Protein AF-A0A973SMS8-F1 (afdb_monomer)

Foldseek 3Di:
DCVVLVVLVWDWDDPDPQDIDIDHDQVSVCVCAVHLPHDVVQVVCCVPPVDHDFWAFADAPDPVRRVVLRVVLRVCSVVVVVQFTRYAYHVSHGCRDDPDDADPDPPVQDPVLLVLLVQLVVVDPDPQQKDFLVRSCVSVVHDSVVSVVSLVVCVNRVQKDWDDQPPPPDPDDGTTMIGGDCVVNDDD

pLDDT: mean 72.41, std 13.42, range [35.62, 89.19]

Radius of gyration: 22.85 Å; Cα contacts (8 Å, |Δi|>4): 256; chains: 1; bounding box: 53×46×55 Å

Secondary structure (DSSP, 8-state):
-HHHHHHTT-EEEE-SSS-EEEE--HHHHHHHTTTTT--HHHHHHHHHH-------EE--SSHHHHHHHHHHHHHHHHTT-TTS-SEE-TTS-B-PPPS-S---------HHHHHHHHHHHTT--SS--EEEHHHHHHHHTS-HHHHHHHHHHHHHTTSEEEPPPP----SSS---EEEE-GGGG---

Sequence (188 aa):
LVQEANRINATVWPIDDHSYLVTATRGSIAAATDGFRVLPFAARIRDELGLAVEVGVGMGRTTHDAESHARAALARSQAGKQAQGFAVDREGRALIPAPRMPPTGSTTLKPKGVEVLARLAAKLEGGDTVVDAEGAGKMLGVTPRTARRLLRTLVDEGLAWPLPPNRTPQPGRPRQLYRLIVEKLGPR

Nearest PDB structures (foldseek):
  6cmv-assembly3_F  TM=6.975E-01  e=5.752E-03  Sulfolobus acidocaldarius
  5f7q-assembly1_J  TM=6.223E-01  e=1.844E-03  Listeria monocytogenes EGD-e
  5ey0-assembly1_B  TM=5.937E-01  e=1.582E-02  Staphylococcus aureus subsp. aureus Mu3
  2o0y-assembly2_D  TM=5.828E-01  e=8.715E-02  Rhodococcus sp. (in: high G+C Gram-positive bacteria)
  8cll-assembly1_F  TM=3.349E-01  e=5.599E-02  Homo sapiens

Structure (mmCIF, N/CA/C/O backbone):
data_AF-A0A973SMS8-F1
#
_entry.id   AF-A0A973SMS8-F1
#
loop_
_atom_site.group_PDB
_atom_site.id
_atom_site.type_symbol
_atom_site.label_atom_id
_atom_site.label_alt_id
_atom_site.label_comp_id
_atom_site.label_asym_id
_atom_site.label_entity_id
_atom_site.label_seq_id
_atom_site.pdbx_PDB_ins_code
_atom_site.Cartn_x
_atom_site.Cartn_y
_atom_site.Cartn_z
_atom_site.occupancy
_atom_site.B_iso_or_equiv
_atom_site.auth_seq_id
_atom_site.auth_comp_id
_atom_site.auth_asym_id
_atom_site.auth_atom_id
_atom_site.pdbx_PDB_model_num
ATOM 1 N N . LEU A 1 1 ? -0.221 -9.729 -16.094 1.00 57.12 1 LEU A N 1
ATOM 2 C CA . LEU A 1 1 ? 0.873 -8.729 -15.984 1.00 57.12 1 LEU A CA 1
ATOM 3 C C . LEU A 1 1 ? 0.754 -7.598 -17.004 1.00 57.12 1 LEU A C 1
ATOM 5 O O . LEU A 1 1 ? 0.609 -6.462 -16.580 1.00 57.12 1 LEU A O 1
ATOM 9 N N . VAL A 1 2 ? 0.735 -7.876 -18.314 1.00 54.16 2 VAL A N 1
ATOM 10 C CA . VAL A 1 2 ? 0.678 -6.832 -19.368 1.00 54.16 2 VAL A CA 1
ATOM 11 C C . VAL A 1 2 ? -0.527 -5.882 -19.227 1.00 54.16 2 VAL A C 1
ATOM 13 O O . VAL A 1 2 ? -0.365 -4.670 -19.309 1.00 54.16 2 VAL A O 1
ATOM 16 N N . GLN A 1 3 ? -1.723 -6.402 -18.924 1.00 55.62 3 GLN A N 1
ATOM 17 C CA . GLN A 1 3 ? -2.906 -5.561 -18.670 1.00 55.62 3 GLN A CA 1
ATOM 18 C C . GLN A 1 3 ? -2.750 -4.637 -17.452 1.00 55.62 3 GLN A C 1
ATOM 20 O O . GLN A 1 3 ? -3.240 -3.513 -17.472 1.00 55.62 3 GLN A O 1
ATOM 25 N N . GLU A 1 4 ? -2.062 -5.093 -16.404 1.00 58.97 4 GLU A N 1
ATOM 26 C CA . GLU A 1 4 ? -1.886 -4.320 -15.172 1.00 58.97 4 GLU A CA 1
ATOM 27 C C . GLU A 1 4 ? -0.814 -3.240 -15.344 1.00 58.97 4 GLU A C 1
ATOM 29 O O . GLU A 1 4 ? -0.969 -2.125 -14.858 1.00 58.97 4 GLU A O 1
ATOM 34 N N . ALA A 1 5 ? 0.230 -3.540 -16.118 1.00 58.03 5 ALA A N 1
ATOM 35 C CA . ALA A 1 5 ? 1.264 -2.581 -16.479 1.00 58.03 5 ALA A CA 1
ATOM 36 C C . ALA A 1 5 ? 0.725 -1.431 -17.342 1.00 58.03 5 ALA A C 1
ATOM 38 O O . ALA A 1 5 ? 1.035 -0.271 -17.076 1.00 58.03 5 ALA A O 1
ATOM 39 N N . ASN A 1 6 ? -0.172 -1.723 -18.289 1.00 57.00 6 ASN A N 1
ATOM 40 C CA . ASN A 1 6 ? -0.827 -0.686 -19.090 1.00 57.00 6 ASN A CA 1
ATOM 41 C C . ASN A 1 6 ? -1.677 0.279 -18.245 1.00 57.00 6 ASN A C 1
ATOM 43 O O . ASN A 1 6 ? -1.742 1.460 -18.571 1.00 57.00 6 ASN A O 1
ATOM 47 N N . ARG A 1 7 ? -2.280 -0.166 -17.129 1.00 58.53 7 ARG A N 1
ATOM 48 C CA . ARG A 1 7 ? -3.035 0.737 -16.232 1.00 58.53 7 ARG A CA 1
ATOM 49 C C . ARG A 1 7 ? -2.157 1.770 -15.527 1.00 58.53 7 ARG A C 1
ATOM 51 O O . ARG A 1 7 ? -2.667 2.797 -15.090 1.00 58.53 7 ARG A O 1
ATOM 58 N N . ILE A 1 8 ? -0.862 1.495 -15.393 1.00 60.59 8 ILE A N 1
ATOM 59 C CA . ILE A 1 8 ? 0.093 2.342 -14.666 1.00 60.59 8 ILE A CA 1
ATOM 60 C C . ILE A 1 8 ? 1.144 2.968 -15.597 1.00 60.59 8 ILE A C 1
ATOM 62 O O . ILE A 1 8 ? 2.186 3.422 -15.120 1.00 60.59 8 ILE A O 1
ATOM 66 N N . ASN A 1 9 ? 0.896 2.990 -16.914 1.00 67.19 9 ASN A N 1
ATOM 67 C CA . ASN A 1 9 ? 1.863 3.424 -17.931 1.00 67.19 9 ASN A CA 1
ATOM 68 C C . ASN A 1 9 ? 3.249 2.778 -17.735 1.00 67.19 9 ASN A C 1
ATOM 70 O O . ASN A 1 9 ? 4.276 3.461 -17.752 1.00 67.19 9 ASN A O 1
ATOM 74 N N . ALA A 1 10 ? 3.265 1.472 -17.477 1.00 74.81 10 ALA A N 1
ATOM 75 C CA . ALA A 1 10 ? 4.477 0.679 -17.366 1.00 74.81 10 ALA A CA 1
ATOM 76 C C . ALA A 1 10 ? 4.655 -0.224 -18.587 1.00 74.81 10 ALA A C 1
ATOM 78 O O . ALA A 1 10 ? 3.683 -0.728 -19.148 1.00 74.81 10 ALA A O 1
ATOM 79 N N . THR A 1 11 ? 5.907 -0.492 -18.935 1.00 77.19 11 THR A N 1
ATOM 80 C CA . THR A 1 11 ? 6.277 -1.489 -19.939 1.00 77.19 11 THR A CA 1
ATOM 81 C C . THR A 1 11 ? 6.751 -2.751 -19.227 1.00 77.19 11 THR A C 1
ATOM 83 O O . THR A 1 11 ? 7.470 -2.668 -18.231 1.00 77.19 11 THR A O 1
ATOM 86 N N . VAL A 1 12 ? 6.358 -3.922 -19.730 1.00 81.38 12 VAL A N 1
ATOM 87 C CA . VAL A 1 12 ? 6.784 -5.223 -19.192 1.00 81.38 12 VAL A CA 1
ATOM 88 C C . VAL A 1 12 ? 7.602 -5.954 -20.234 1.00 81.38 12 VAL A C 1
ATOM 90 O O . VAL A 1 12 ? 7.170 -6.074 -21.378 1.00 81.38 12 VAL A O 1
ATOM 93 N N . TRP A 1 13 ? 8.741 -6.480 -19.810 1.00 81.94 13 TRP A N 1
AT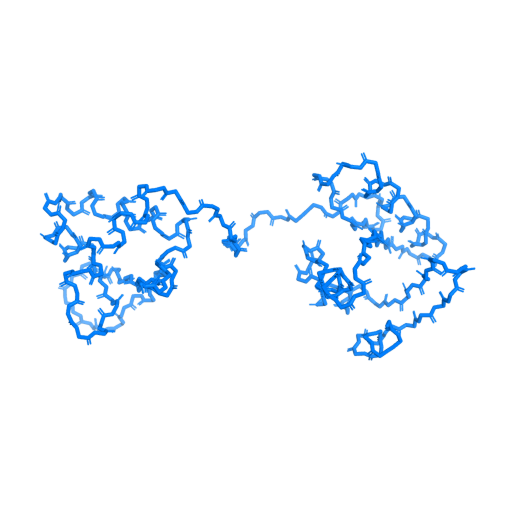OM 94 C CA . TRP A 1 13 ? 9.602 -7.335 -20.608 1.00 81.94 13 TRP A CA 1
ATOM 95 C C . TRP A 1 13 ? 9.839 -8.652 -19.869 1.00 81.94 13 TRP A C 1
ATOM 97 O O . TRP A 1 13 ? 10.258 -8.613 -18.712 1.00 81.94 13 TRP A O 1
ATOM 107 N N . PRO A 1 14 ? 9.568 -9.815 -20.480 1.00 83.31 14 PRO A N 1
ATOM 108 C CA . PRO A 1 14 ? 9.999 -11.084 -19.909 1.00 83.31 14 PRO A CA 1
ATOM 109 C C . PRO A 1 14 ? 11.532 -11.155 -19.941 1.00 83.31 14 PRO A C 1
ATOM 111 O O . PRO A 1 14 ? 12.146 -10.821 -20.955 1.00 83.31 14 PRO A O 1
ATOM 114 N N . ILE A 1 15 ? 12.139 -11.548 -18.822 1.00 83.25 15 ILE A N 1
ATOM 115 C CA . ILE A 1 15 ? 13.576 -11.848 -18.743 1.00 83.25 15 ILE A CA 1
ATOM 116 C C . ILE A 1 15 ? 13.783 -13.354 -18.938 1.00 83.25 15 ILE A C 1
ATOM 118 O O . ILE A 1 15 ? 14.650 -13.758 -19.707 1.00 83.25 15 ILE A O 1
ATOM 122 N N . ASP A 1 16 ? 12.971 -14.163 -18.257 1.00 83.62 16 ASP A N 1
ATOM 123 C CA . ASP A 1 16 ? 12.962 -15.625 -18.332 1.00 83.62 16 ASP A CA 1
ATOM 124 C C . ASP A 1 16 ? 11.543 -16.162 -18.048 1.00 83.62 16 ASP A C 1
ATOM 126 O O . ASP A 1 16 ? 10.590 -15.384 -17.940 1.00 83.62 16 ASP A O 1
ATOM 130 N N . ASP A 1 17 ? 11.392 -17.484 -17.933 1.00 78.25 17 ASP A N 1
ATOM 131 C CA . ASP A 1 17 ? 10.099 -18.159 -17.743 1.00 78.25 17 ASP A CA 1
ATOM 132 C C . ASP A 1 17 ? 9.361 -17.741 -16.455 1.00 78.25 17 ASP A C 1
ATOM 134 O O . ASP A 1 17 ? 8.140 -17.914 -16.336 1.00 78.25 17 ASP A O 1
ATOM 138 N N . HIS A 1 18 ? 10.079 -17.184 -15.477 1.00 79.69 18 HIS A N 1
ATOM 139 C CA . HIS A 1 18 ? 9.557 -16.856 -14.150 1.00 79.69 18 HIS A CA 1
ATOM 140 C C . HIS A 1 18 ? 9.841 -15.410 -13.713 1.00 79.69 18 HIS A C 1
ATOM 142 O O . HIS A 1 18 ? 9.331 -14.974 -12.679 1.00 79.69 18 HIS A O 1
ATOM 148 N N . SER A 1 19 ? 10.577 -14.639 -14.515 1.00 81.62 19 SER A N 1
ATOM 149 C CA . SER A 1 19 ? 11.039 -13.294 -14.177 1.00 81.62 19 SER A CA 1
ATOM 150 C C . SER A 1 19 ? 10.628 -12.270 -15.226 1.00 81.62 19 SER A C 1
ATOM 152 O O . SER A 1 19 ? 10.820 -12.443 -16.430 1.00 81.62 19 SER A O 1
ATOM 154 N N . TYR A 1 20 ? 10.124 -11.134 -14.749 1.00 85.06 20 TYR A N 1
ATOM 155 C CA . TYR A 1 20 ? 9.657 -10.034 -15.586 1.00 85.06 20 TYR A CA 1
ATOM 156 C C . TYR A 1 20 ? 10.290 -8.721 -15.133 1.00 85.06 20 TYR A C 1
ATOM 158 O O . TYR A 1 20 ? 10.278 -8.387 -13.947 1.00 85.06 20 TYR A O 1
ATOM 166 N N . LEU A 1 21 ? 10.788 -7.941 -16.087 1.00 85.69 21 LEU A N 1
ATOM 167 C CA . LEU A 1 21 ? 11.191 -6.559 -15.884 1.00 85.69 21 LEU A CA 1
ATOM 168 C C . LEU A 1 21 ? 9.995 -5.644 -16.113 1.00 85.69 21 LEU A C 1
ATOM 170 O O . LEU A 1 21 ? 9.385 -5.667 -17.180 1.00 85.69 21 LEU A O 1
ATOM 174 N N . VAL A 1 22 ? 9.693 -4.797 -15.134 1.00 85.94 22 VAL A N 1
ATOM 175 C CA . 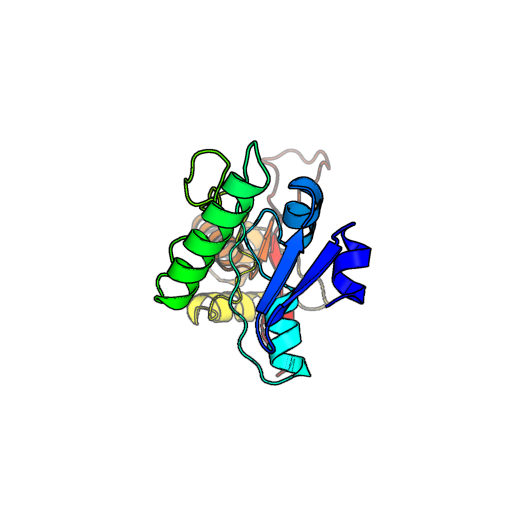VAL A 1 22 ? 8.669 -3.760 -15.264 1.00 85.94 22 VAL A CA 1
ATOM 176 C C . VAL A 1 22 ? 9.336 -2.398 -15.161 1.00 85.94 22 VAL A C 1
ATOM 178 O O . VAL A 1 22 ? 9.932 -2.069 -14.136 1.00 85.94 22 VAL A O 1
ATOM 181 N N . THR A 1 23 ? 9.223 -1.591 -16.210 1.00 86.06 23 THR A N 1
ATOM 182 C CA . THR A 1 23 ? 9.714 -0.213 -16.225 1.00 86.06 23 THR A CA 1
ATOM 183 C C . THR A 1 23 ? 8.540 0.747 -16.159 1.00 86.06 23 THR A C 1
ATOM 185 O O . THR A 1 23 ? 7.630 0.704 -16.980 1.00 86.06 23 THR A O 1
ATOM 188 N N . ALA A 1 24 ? 8.545 1.626 -15.160 1.00 85.56 24 ALA A N 1
ATOM 189 C CA . ALA A 1 24 ? 7.529 2.658 -15.017 1.00 85.56 24 ALA A CA 1
ATOM 190 C C . ALA A 1 24 ? 8.095 3.889 -14.309 1.00 85.56 24 ALA A C 1
ATOM 192 O O . ALA A 1 24 ? 9.190 3.873 -13.742 1.00 85.56 24 ALA A O 1
ATOM 193 N N . THR A 1 25 ? 7.322 4.971 -14.311 1.00 84.44 25 THR A N 1
ATOM 194 C CA . THR A 1 25 ? 7.672 6.167 -13.543 1.00 84.44 25 THR A CA 1
ATOM 195 C C . THR A 1 25 ? 7.513 5.924 -12.040 1.00 84.44 25 THR A C 1
ATOM 197 O O . THR A 1 25 ? 6.645 5.170 -11.601 1.00 84.44 25 THR A O 1
ATOM 200 N N . ARG A 1 26 ? 8.292 6.635 -11.212 1.00 82.62 26 ARG A N 1
ATOM 201 C CA . ARG A 1 26 ? 8.149 6.573 -9.745 1.00 82.62 26 ARG A CA 1
ATOM 202 C C . ARG A 1 26 ? 6.712 6.854 -9.297 1.00 82.62 26 ARG A C 1
ATOM 204 O O . ARG A 1 26 ? 6.223 6.182 -8.398 1.00 82.62 26 ARG A O 1
ATOM 211 N N . GLY A 1 27 ? 6.062 7.851 -9.902 1.00 78.19 27 GLY A N 1
ATOM 212 C CA . GLY A 1 27 ? 4.706 8.260 -9.540 1.00 78.19 27 GLY A CA 1
ATOM 213 C C . GLY A 1 27 ? 3.678 7.160 -9.787 1.00 78.19 27 GLY A C 1
ATOM 214 O O . GLY A 1 27 ? 2.837 6.918 -8.926 1.00 78.19 27 GLY A O 1
ATOM 215 N N . SER A 1 28 ? 3.784 6.446 -10.911 1.00 79.81 28 SER A N 1
ATOM 216 C CA . SER A 1 28 ? 2.837 5.380 -11.231 1.00 79.81 28 SER A CA 1
ATOM 217 C C . SER A 1 28 ? 3.015 4.140 -10.355 1.00 79.81 28 SER A C 1
ATOM 219 O O . SER A 1 28 ? 2.021 3.607 -9.863 1.00 79.81 28 SER A O 1
ATOM 221 N N . ILE A 1 29 ? 4.257 3.738 -10.053 1.00 80.88 29 ILE A N 1
ATOM 222 C CA . ILE A 1 29 ? 4.502 2.646 -9.095 1.00 80.88 29 ILE A CA 1
ATOM 223 C C . ILE A 1 29 ? 4.058 3.057 -7.690 1.00 80.88 29 ILE A C 1
ATOM 225 O O . ILE A 1 29 ? 3.400 2.274 -7.011 1.00 80.88 29 ILE A O 1
ATOM 229 N N . ALA A 1 30 ? 4.360 4.284 -7.254 1.00 79.06 30 ALA A N 1
ATOM 230 C CA . ALA A 1 30 ? 3.941 4.776 -5.945 1.00 79.06 30 ALA A CA 1
ATOM 231 C C . ALA A 1 30 ? 2.411 4.778 -5.804 1.00 79.06 30 ALA A C 1
ATOM 233 O O . ALA A 1 30 ? 1.904 4.290 -4.801 1.00 79.06 30 ALA A O 1
ATOM 234 N N . ALA A 1 31 ? 1.674 5.258 -6.809 1.00 75.88 31 ALA A N 1
ATOM 235 C CA . ALA A 1 31 ? 0.211 5.237 -6.793 1.00 75.88 31 ALA A CA 1
ATOM 236 C C . ALA A 1 31 ? -0.340 3.803 -6.716 1.00 75.88 31 ALA A C 1
ATOM 238 O O . ALA A 1 31 ? -1.234 3.524 -5.922 1.00 75.88 31 ALA A O 1
ATOM 239 N N . ALA A 1 32 ? 0.242 2.879 -7.483 1.00 75.25 32 ALA A N 1
ATOM 240 C CA . ALA A 1 32 ? -0.171 1.481 -7.499 1.00 75.25 32 ALA A CA 1
ATOM 241 C C . ALA A 1 32 ? 0.213 0.701 -6.232 1.00 75.25 32 ALA A C 1
ATOM 243 O O . ALA A 1 32 ? -0.326 -0.370 -6.004 1.00 75.25 32 ALA A O 1
ATOM 244 N N . THR A 1 33 ? 1.146 1.196 -5.419 1.00 75.69 33 THR A N 1
ATOM 245 C CA . THR A 1 33 ? 1.680 0.482 -4.243 1.00 75.69 33 THR A CA 1
ATOM 246 C C . THR A 1 33 ? 1.426 1.214 -2.924 1.00 75.69 33 THR A C 1
ATOM 248 O O . THR A 1 33 ? 2.071 0.910 -1.921 1.00 75.69 33 THR A O 1
ATOM 251 N N . ASP A 1 34 ? 0.523 2.200 -2.912 1.00 75.56 34 ASP A N 1
ATOM 252 C CA . ASP A 1 34 ? 0.275 3.095 -1.767 1.00 75.56 34 ASP A CA 1
ATOM 253 C C . ASP A 1 34 ? 1.573 3.692 -1.179 1.00 75.56 34 ASP A C 1
ATOM 255 O O . ASP A 1 34 ? 1.879 3.633 0.017 1.00 75.56 34 ASP A O 1
ATOM 259 N N . GLY A 1 35 ? 2.408 4.226 -2.068 1.00 76.88 35 GLY A N 1
ATOM 260 C CA . GLY A 1 35 ? 3.720 4.759 -1.728 1.00 76.88 35 GLY A CA 1
ATOM 261 C C . GLY A 1 35 ? 4.721 3.677 -1.326 1.00 76.88 35 GLY A C 1
ATOM 262 O O . GLY A 1 35 ? 5.467 3.882 -0.370 1.00 76.88 35 GLY A O 1
ATOM 263 N N . PHE A 1 36 ? 4.760 2.558 -2.059 1.00 78.88 36 PHE A N 1
ATOM 264 C CA . PHE A 1 36 ? 5.660 1.417 -1.830 1.00 78.88 36 PHE A CA 1
ATOM 265 C C . PHE A 1 36 ? 5.402 0.659 -0.517 1.00 78.88 36 PHE A C 1
ATOM 267 O O . PHE A 1 36 ? 6.306 0.045 0.047 1.00 78.88 36 PHE A O 1
ATOM 274 N N . ARG A 1 37 ? 4.161 0.701 -0.021 1.00 72.56 37 ARG A N 1
ATOM 275 C CA . ARG A 1 37 ? 3.725 0.004 1.198 1.00 72.56 37 ARG A CA 1
ATOM 276 C C . ARG A 1 37 ? 3.134 -1.365 0.922 1.00 72.56 37 ARG A C 1
ATOM 278 O O . ARG A 1 37 ? 3.310 -2.277 1.724 1.00 72.56 37 ARG A O 1
ATOM 285 N N . VAL A 1 38 ? 2.415 -1.497 -0.186 1.00 72.38 38 VAL A N 1
ATOM 286 C CA . VAL A 1 38 ? 1.666 -2.707 -0.521 1.00 72.38 38 VAL A CA 1
ATOM 287 C C . VAL A 1 38 ? 1.990 -3.175 -1.928 1.00 72.38 38 VAL A C 1
ATOM 289 O O . VAL A 1 38 ? 2.296 -2.386 -2.818 1.00 72.38 38 VAL A O 1
ATOM 292 N N . LEU A 1 39 ? 1.884 -4.484 -2.129 1.00 74.56 39 LEU A N 1
ATOM 293 C CA . LEU A 1 39 ? 1.981 -5.133 -3.430 1.00 74.56 39 LEU A CA 1
ATOM 294 C C . LEU A 1 39 ? 0.595 -5.682 -3.786 1.00 74.56 39 LEU A C 1
ATOM 296 O O . LEU A 1 39 ? 0.334 -6.866 -3.566 1.00 74.56 39 LEU A O 1
ATOM 300 N N . PRO A 1 40 ? -0.335 -4.852 -4.292 1.00 65.38 40 PRO A N 1
ATOM 301 C CA . PRO A 1 40 ? -1.724 -5.282 -4.465 1.00 65.38 40 PRO A CA 1
ATOM 302 C C . PRO A 1 40 ? -1.862 -6.401 -5.500 1.00 65.38 40 PRO A C 1
ATOM 304 O O . PRO A 1 40 ? -2.756 -7.236 -5.402 1.00 65.38 40 PRO A O 1
ATOM 307 N N . PHE A 1 41 ? -0.933 -6.475 -6.454 1.00 72.12 41 PHE A N 1
ATOM 308 C CA . PHE A 1 41 ? -0.888 -7.551 -7.435 1.00 72.12 41 PHE A CA 1
ATOM 309 C C . PHE A 1 41 ? -0.349 -8.870 -6.862 1.00 72.12 41 PHE A C 1
ATOM 311 O O . PHE A 1 41 ? -0.704 -9.921 -7.379 1.00 72.12 41 PHE A O 1
ATOM 318 N N . ALA A 1 42 ? 0.453 -8.857 -5.790 1.00 73.56 42 ALA A N 1
ATOM 319 C CA . ALA A 1 42 ? 0.995 -10.087 -5.207 1.00 73.56 42 ALA A CA 1
ATOM 320 C C . ALA A 1 42 ? -0.106 -10.937 -4.556 1.00 73.56 42 ALA A C 1
ATOM 322 O O . 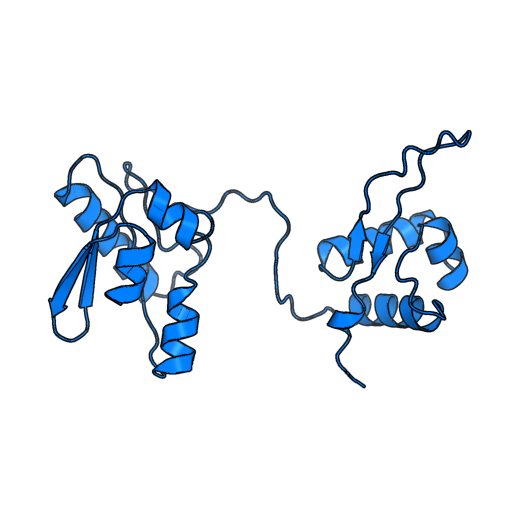ALA A 1 42 ? -0.149 -12.148 -4.755 1.00 73.56 42 ALA A O 1
ATOM 323 N N . ALA A 1 43 ? -1.035 -10.298 -3.832 1.00 66.75 43 ALA A N 1
ATOM 324 C CA . ALA A 1 43 ? -2.194 -10.989 -3.267 1.00 66.75 43 ALA A CA 1
ATOM 325 C C . ALA A 1 43 ? -3.067 -11.594 -4.373 1.00 66.75 43 ALA A C 1
ATOM 327 O O . ALA A 1 43 ? -3.416 -12.765 -4.312 1.00 66.75 43 ALA A O 1
ATOM 328 N N . ARG A 1 44 ? -3.327 -10.819 -5.428 1.00 66.62 44 ARG A N 1
ATOM 329 C CA . ARG A 1 44 ? -4.129 -11.260 -6.567 1.00 66.62 44 ARG A CA 1
ATOM 330 C C . ARG A 1 44 ? -3.492 -12.420 -7.338 1.00 66.62 44 ARG A C 1
ATOM 332 O O . ARG A 1 44 ? -4.195 -13.355 -7.687 1.00 66.62 44 ARG A O 1
ATOM 339 N N . ILE A 1 45 ? -2.177 -12.397 -7.570 1.00 71.00 45 ILE A N 1
ATOM 340 C CA . ILE A 1 45 ? -1.468 -13.504 -8.237 1.00 71.00 45 ILE A CA 1
ATOM 341 C C . ILE A 1 45 ? -1.512 -14.770 -7.381 1.00 71.00 45 ILE A C 1
ATOM 343 O O . ILE A 1 45 ? -1.745 -15.854 -7.907 1.00 71.00 45 ILE A O 1
ATOM 347 N N . ARG A 1 46 ? -1.347 -14.645 -6.064 1.00 72.25 46 ARG A N 1
ATOM 348 C CA . ARG A 1 46 ? -1.487 -15.791 -5.167 1.00 72.25 46 ARG A CA 1
ATOM 349 C C . ARG A 1 46 ? -2.906 -16.358 -5.199 1.00 72.25 46 ARG A C 1
ATOM 351 O O . ARG A 1 46 ? -3.056 -17.570 -5.271 1.00 72.25 46 ARG A O 1
ATOM 358 N N . ASP A 1 47 ? -3.921 -15.503 -5.161 1.00 71.50 47 ASP A N 1
ATOM 359 C CA . ASP A 1 47 ? -5.314 -15.942 -5.074 1.00 71.50 47 ASP A CA 1
ATOM 360 C C . ASP A 1 47 ? -5.837 -16.493 -6.422 1.00 71.50 47 ASP A C 1
ATOM 362 O O . ASP A 1 47 ? -6.607 -17.449 -6.429 1.00 71.50 47 ASP A O 1
ATOM 366 N N . GLU A 1 48 ? -5.398 -15.945 -7.564 1.00 75.56 48 GLU A N 1
ATOM 367 C CA . GLU A 1 48 ? -5.814 -16.396 -8.906 1.00 75.56 48 GLU A CA 1
ATOM 368 C C . GLU A 1 48 ? -4.957 -17.549 -9.462 1.00 75.56 48 GLU A C 1
ATOM 370 O O . GLU A 1 48 ? -5.472 -18.395 -10.190 1.00 75.56 48 GLU A O 1
ATOM 375 N N . LEU A 1 49 ? -3.653 -17.584 -9.158 1.00 76.19 49 LEU A N 1
ATOM 376 C CA . LEU A 1 49 ? -2.691 -18.514 -9.773 1.00 76.19 49 LEU A CA 1
ATOM 377 C C . LEU A 1 49 ? -2.022 -19.460 -8.763 1.00 76.19 49 LEU A C 1
ATOM 379 O O . LEU A 1 49 ? -1.290 -20.357 -9.172 1.00 76.19 49 LEU A O 1
ATOM 383 N N . GLY A 1 50 ? -2.234 -19.277 -7.456 1.00 73.06 50 GLY A N 1
ATOM 384 C CA . GLY A 1 50 ? -1.607 -20.096 -6.411 1.00 73.06 50 GLY A CA 1
ATOM 385 C C . GLY A 1 50 ? -0.107 -19.845 -6.223 1.00 73.06 50 GLY A C 1
ATOM 386 O O . GLY A 1 50 ? 0.558 -20.605 -5.523 1.00 73.06 50 GLY A O 1
ATOM 387 N N . LEU A 1 51 ? 0.444 -18.797 -6.842 1.00 75.06 51 LEU A N 1
ATOM 388 C CA . LEU A 1 51 ? 1.881 -18.521 -6.858 1.00 75.06 51 LEU A CA 1
ATOM 389 C C . LEU A 1 51 ? 2.259 -17.434 -5.849 1.00 75.06 51 LEU A C 1
ATOM 391 O O . LEU A 1 51 ? 1.638 -16.371 -5.787 1.00 75.06 51 LEU A O 1
ATOM 395 N N . ALA A 1 52 ? 3.324 -17.677 -5.087 1.00 73.06 52 ALA A N 1
ATOM 396 C CA . ALA A 1 52 ? 3.995 -16.625 -4.335 1.00 73.06 52 ALA A CA 1
ATOM 397 C C . ALA A 1 52 ? 4.864 -15.799 -5.291 1.00 73.06 52 ALA A C 1
ATOM 399 O O . ALA A 1 52 ? 5.574 -16.355 -6.126 1.00 73.06 52 ALA A O 1
ATOM 400 N N . VAL A 1 53 ? 4.803 -14.473 -5.169 1.00 76.56 53 VAL A N 1
ATOM 401 C CA . VAL A 1 53 ? 5.564 -13.552 -6.020 1.00 76.56 53 VAL A CA 1
ATOM 402 C C . VAL A 1 53 ? 6.432 -12.669 -5.153 1.00 76.56 53 VAL A C 1
ATOM 404 O O . VAL A 1 53 ? 5.973 -12.108 -4.155 1.00 76.56 53 VAL A O 1
ATOM 407 N N . GLU A 1 54 ? 7.672 -12.509 -5.583 1.00 82.62 54 GLU A N 1
ATOM 408 C CA . GLU A 1 54 ? 8.648 -11.624 -4.973 1.00 82.62 54 GLU A CA 1
ATOM 409 C C . GLU A 1 54 ? 8.889 -10.437 -5.896 1.00 82.62 54 GLU A C 1
ATOM 411 O O . GLU A 1 54 ? 8.865 -10.551 -7.122 1.00 82.62 54 GLU A O 1
ATOM 416 N N . VAL A 1 55 ? 9.083 -9.266 -5.299 1.00 83.50 55 VAL A N 1
ATOM 417 C CA . VAL A 1 55 ? 9.200 -8.010 -6.038 1.00 83.50 55 VAL A CA 1
ATOM 418 C C . VAL A 1 55 ? 10.344 -7.203 -5.457 1.00 83.50 55 VAL A C 1
ATOM 420 O O . VAL A 1 55 ? 10.475 -7.081 -4.242 1.00 83.50 55 VAL A O 1
ATOM 423 N N . GLY A 1 56 ? 11.138 -6.606 -6.341 1.00 87.50 56 GLY A N 1
ATOM 424 C CA . GLY A 1 56 ? 12.101 -5.571 -6.004 1.00 87.50 56 GLY A CA 1
ATOM 425 C C . GLY A 1 56 ? 11.893 -4.358 -6.899 1.00 87.50 56 GLY A C 1
ATOM 426 O O . GLY A 1 56 ? 11.853 -4.487 -8.119 1.00 87.50 56 GLY A O 1
ATOM 427 N N . VAL A 1 57 ? 11.759 -3.175 -6.304 1.00 88.19 57 VAL A N 1
ATOM 428 C CA . VAL A 1 57 ? 11.638 -1.910 -7.034 1.00 88.19 57 VAL A CA 1
ATOM 429 C C . VAL A 1 57 ? 12.877 -1.069 -6.768 1.00 88.19 57 VAL A C 1
ATOM 431 O O . VAL A 1 57 ? 13.187 -0.748 -5.626 1.00 88.19 57 VAL A O 1
ATOM 434 N N . GLY A 1 58 ? 13.578 -0.676 -7.824 1.00 87.94 58 GLY A N 1
ATOM 435 C CA . GLY A 1 58 ? 14.740 0.198 -7.737 1.00 87.94 58 GLY A CA 1
ATOM 436 C C . GLY A 1 58 ? 14.513 1.499 -8.482 1.00 87.94 58 GLY A C 1
ATOM 437 O O . GLY A 1 58 ? 13.909 1.522 -9.554 1.00 87.94 58 GLY A O 1
ATOM 438 N N . MET A 1 59 ? 14.990 2.597 -7.908 1.00 88.81 59 MET A N 1
ATOM 439 C CA . MET A 1 59 ? 15.009 3.898 -8.563 1.00 88.81 59 MET A CA 1
ATOM 440 C C . MET A 1 59 ? 16.445 4.308 -8.858 1.00 88.81 59 MET A C 1
ATOM 442 O O . MET A 1 59 ? 17.353 4.044 -8.080 1.00 88.81 59 MET A O 1
ATOM 446 N N . GLY A 1 60 ? 16.646 4.989 -9.981 1.00 87.06 60 GLY A N 1
ATOM 447 C CA . GLY A 1 60 ? 17.966 5.396 -10.445 1.00 87.06 60 GLY A CA 1
ATOM 448 C C . GLY A 1 60 ? 17.947 6.750 -11.139 1.00 87.06 60 GLY A C 1
ATOM 449 O O . GLY A 1 60 ? 16.879 7.298 -11.447 1.00 87.06 60 GLY A O 1
ATOM 450 N N . ARG A 1 61 ? 19.141 7.308 -11.352 1.00 84.94 61 ARG A N 1
ATOM 451 C CA . ARG A 1 61 ? 19.351 8.408 -12.308 1.00 84.94 61 ARG A CA 1
ATOM 452 C C . ARG A 1 61 ? 19.555 7.863 -13.721 1.00 84.94 61 ARG A C 1
ATOM 454 O O . ARG A 1 61 ? 19.210 8.545 -14.679 1.00 84.94 61 ARG A O 1
ATOM 461 N N . THR A 1 62 ? 20.039 6.628 -13.830 1.00 88.06 62 THR A N 1
ATOM 462 C CA . THR A 1 62 ? 20.112 5.856 -15.071 1.00 88.06 62 THR A CA 1
ATOM 463 C C . THR A 1 62 ? 19.237 4.601 -14.988 1.00 88.06 62 THR A C 1
ATOM 465 O O . THR A 1 62 ? 18.841 4.174 -13.899 1.00 88.06 62 THR A O 1
ATOM 468 N N . THR A 1 63 ? 18.947 3.989 -16.139 1.00 85.81 63 THR A N 1
ATOM 469 C CA . THR A 1 63 ? 18.266 2.684 -16.209 1.00 85.81 63 THR A CA 1
ATOM 470 C C . THR A 1 63 ? 19.073 1.599 -15.498 1.00 85.81 63 THR A C 1
ATOM 472 O O . THR A 1 63 ? 18.507 0.789 -14.772 1.00 85.81 63 THR A O 1
ATOM 475 N N . HIS A 1 64 ? 20.398 1.632 -15.651 1.00 86.94 64 HIS A N 1
ATOM 476 C CA . HIS A 1 64 ? 21.305 0.674 -15.029 1.00 86.94 64 HIS A CA 1
ATOM 477 C C . HIS A 1 64 ? 21.275 0.756 -13.494 1.00 86.94 64 HIS A C 1
ATOM 479 O O . HIS A 1 64 ? 21.197 -0.276 -12.826 1.00 86.94 64 HIS A O 1
ATOM 485 N N . ASP A 1 65 ? 21.261 1.972 -12.932 1.00 87.38 65 ASP A N 1
ATOM 486 C CA . ASP A 1 65 ? 21.140 2.174 -11.481 1.00 87.38 65 ASP A CA 1
ATOM 487 C C . ASP A 1 65 ? 19.804 1.628 -10.963 1.00 87.38 65 ASP A C 1
ATOM 489 O O . ASP A 1 65 ? 19.755 0.924 -9.955 1.00 87.38 65 ASP A O 1
ATOM 493 N N . ALA A 1 66 ? 18.709 1.940 -11.668 1.00 86.88 66 ALA A N 1
ATOM 494 C CA . ALA A 1 66 ? 17.367 1.516 -11.284 1.00 86.88 66 ALA A CA 1
ATOM 495 C C . ALA A 1 66 ? 17.241 -0.013 -11.286 1.00 86.88 66 ALA A C 1
ATOM 497 O O . ALA A 1 66 ? 16.708 -0.588 -10.337 1.00 86.88 66 ALA A O 1
ATOM 498 N N . GLU A 1 67 ? 17.775 -0.675 -12.311 1.00 89.12 67 GLU A N 1
ATOM 499 C CA . GLU A 1 67 ? 17.777 -2.133 -12.403 1.00 89.12 67 GLU A CA 1
ATOM 500 C C . GLU A 1 67 ? 18.648 -2.771 -11.311 1.00 89.12 67 GLU A C 1
ATOM 502 O O . GLU A 1 67 ? 18.210 -3.703 -10.632 1.00 89.12 67 GLU A O 1
ATOM 507 N N . SER A 1 68 ? 19.852 -2.239 -11.083 1.00 89.12 68 SER A N 1
ATOM 508 C CA . SER A 1 68 ? 20.762 -2.727 -10.039 1.00 89.12 68 SER A CA 1
ATOM 509 C C . SER A 1 68 ? 20.125 -2.628 -8.651 1.00 89.12 68 SER A C 1
ATOM 511 O O . SER A 1 68 ? 20.153 -3.583 -7.869 1.00 89.12 68 SER A O 1
ATOM 513 N N . HIS A 1 69 ? 19.469 -1.503 -8.355 1.00 88.31 69 HIS A N 1
ATOM 514 C CA . HIS A 1 69 ? 18.710 -1.324 -7.119 1.00 88.31 69 HIS A CA 1
ATOM 515 C C . HIS A 1 69 ? 17.495 -2.258 -7.030 1.00 88.31 69 HIS A C 1
ATOM 517 O O . HIS A 1 69 ? 17.215 -2.773 -5.946 1.00 88.31 69 HIS A O 1
ATOM 523 N N . ALA A 1 70 ? 16.802 -2.522 -8.1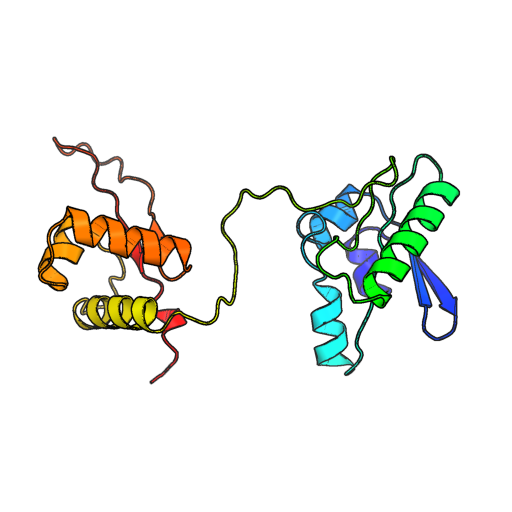42 1.00 89.19 70 ALA A N 1
ATOM 524 C CA . ALA A 1 70 ? 15.654 -3.428 -8.180 1.00 89.19 70 ALA A CA 1
ATOM 525 C C . ALA A 1 70 ? 16.073 -4.869 -7.865 1.00 89.19 70 ALA A C 1
ATOM 527 O O . ALA A 1 70 ? 15.458 -5.512 -7.014 1.00 89.19 70 ALA A O 1
ATOM 528 N N . ARG A 1 71 ? 17.175 -5.347 -8.459 1.00 87.25 71 ARG A N 1
ATOM 529 C CA . ARG A 1 71 ? 17.749 -6.669 -8.151 1.00 87.25 71 ARG A CA 1
ATOM 530 C C . ARG A 1 71 ? 18.182 -6.768 -6.690 1.00 87.25 71 ARG A C 1
ATOM 532 O O . ARG A 1 71 ? 17.879 -7.755 -6.023 1.00 87.25 71 ARG A O 1
ATOM 539 N N . ALA A 1 72 ? 18.831 -5.729 -6.162 1.00 85.06 72 ALA A N 1
ATOM 540 C CA . ALA A 1 72 ? 19.221 -5.688 -4.754 1.00 85.06 72 ALA A CA 1
ATOM 541 C C . ALA A 1 72 ? 18.006 -5.699 -3.806 1.00 85.06 72 ALA A C 1
ATOM 543 O O . ALA A 1 72 ? 18.064 -6.296 -2.732 1.00 85.06 72 ALA A O 1
ATOM 544 N N . ALA A 1 73 ? 16.902 -5.045 -4.177 1.00 85.12 73 ALA A N 1
ATOM 545 C CA . ALA A 1 73 ? 15.649 -5.082 -3.425 1.00 85.12 73 ALA A CA 1
ATOM 546 C C . ALA A 1 73 ? 14.982 -6.469 -3.480 1.00 85.12 73 ALA A C 1
ATOM 548 O O . ALA A 1 73 ? 14.556 -6.982 -2.446 1.00 85.12 73 ALA A O 1
ATOM 549 N N . LEU A 1 74 ? 14.966 -7.105 -4.655 1.00 85.88 74 LEU A N 1
ATOM 550 C CA . LEU A 1 74 ? 14.409 -8.445 -4.851 1.00 85.88 74 LEU A CA 1
ATOM 551 C C . LEU A 1 74 ? 15.158 -9.493 -4.015 1.00 85.88 74 LEU A C 1
ATOM 553 O O . LEU A 1 74 ? 14.533 -10.249 -3.276 1.00 85.88 74 LEU A O 1
ATOM 557 N N . ALA A 1 75 ? 16.494 -9.462 -4.034 1.00 82.94 75 ALA A N 1
ATOM 558 C CA . ALA A 1 75 ? 17.327 -10.364 -3.234 1.00 82.94 75 ALA A CA 1
ATOM 559 C C . ALA A 1 75 ? 17.058 -10.236 -1.719 1.00 82.94 75 ALA A C 1
ATOM 561 O O . ALA A 1 75 ? 17.132 -11.213 -0.973 1.00 82.94 75 ALA A O 1
ATOM 562 N N . ARG A 1 76 ? 16.710 -9.032 -1.238 1.00 74.81 76 ARG A N 1
ATOM 563 C CA . ARG A 1 76 ? 16.320 -8.812 0.167 1.00 74.81 76 ARG A CA 1
ATOM 564 C C . ARG A 1 76 ? 14.939 -9.388 0.483 1.00 74.81 76 ARG A C 1
ATOM 566 O O . ARG A 1 76 ? 14.752 -9.896 1.589 1.00 74.81 76 ARG A O 1
ATOM 573 N N . SER A 1 77 ? 14.009 -9.316 -0.473 1.00 72.69 77 SER A N 1
ATOM 574 C CA . SER A 1 77 ? 12.672 -9.915 -0.370 1.00 72.69 77 SER A CA 1
ATOM 575 C C . SER A 1 77 ? 12.762 -11.444 -0.258 1.00 72.69 77 SER A C 1
ATOM 577 O O . SER A 1 77 ? 12.186 -12.016 0.668 1.00 72.69 77 SER A O 1
ATOM 579 N N . GLN A 1 78 ? 13.602 -12.060 -1.096 1.00 74.19 78 GLN A N 1
ATOM 580 C CA . GLN A 1 78 ? 13.923 -13.497 -1.098 1.00 74.19 78 GLN A CA 1
ATOM 581 C C . GLN A 1 78 ? 14.537 -13.996 0.206 1.00 74.19 78 GLN A C 1
ATOM 583 O O . GLN A 1 78 ? 14.199 -15.064 0.709 1.00 74.19 78 GLN A O 1
ATOM 588 N N . ALA A 1 79 ? 15.426 -13.202 0.803 1.00 66.31 79 ALA A N 1
ATOM 589 C CA . ALA A 1 79 ? 16.116 -13.566 2.038 1.00 66.31 79 ALA A CA 1
ATOM 590 C C . ALA A 1 79 ? 15.221 -13.524 3.299 1.00 66.31 79 ALA A C 1
ATOM 592 O O . ALA A 1 79 ? 15.739 -13.576 4.417 1.00 66.31 79 ALA A O 1
ATOM 593 N N . GLY A 1 80 ? 13.897 -13.362 3.160 1.00 55.84 80 GLY A N 1
ATOM 594 C CA . GLY A 1 80 ? 12.941 -13.352 4.273 1.00 55.84 80 GLY A CA 1
ATOM 595 C C . GLY A 1 80 ? 13.028 -12.119 5.182 1.00 55.84 80 GLY A C 1
ATOM 596 O O . GLY A 1 80 ? 12.342 -12.046 6.202 1.00 55.84 80 GLY A O 1
ATOM 597 N N . LYS A 1 81 ? 13.832 -11.108 4.826 1.00 51.34 81 LYS A N 1
ATOM 598 C CA . LYS A 1 81 ? 13.999 -9.858 5.591 1.00 51.34 81 LYS A CA 1
ATOM 599 C C . LYS A 1 81 ? 12.909 -8.834 5.243 1.00 51.34 81 LYS A C 1
ATOM 601 O O . LYS A 1 81 ? 13.204 -7.672 4.980 1.00 51.34 81 LYS A O 1
ATOM 606 N N . GLN A 1 82 ? 11.647 -9.265 5.312 1.00 50.47 82 GLN A N 1
ATOM 607 C CA . GLN A 1 82 ? 10.423 -8.480 5.052 1.00 50.47 82 GLN A CA 1
ATOM 608 C C . GLN A 1 82 ? 10.329 -7.160 5.848 1.00 50.47 82 GLN A C 1
ATOM 610 O O . GLN A 1 82 ? 9.556 -6.277 5.493 1.00 50.47 82 GLN A O 1
ATOM 615 N N . ALA A 1 83 ? 11.123 -6.992 6.913 1.00 46.41 83 ALA A N 1
ATOM 616 C CA . ALA A 1 83 ? 11.183 -5.746 7.677 1.00 46.41 83 ALA A CA 1
ATOM 617 C C . ALA A 1 83 ? 11.811 -4.572 6.897 1.00 46.41 83 ALA A C 1
ATOM 619 O O . ALA A 1 83 ? 11.610 -3.417 7.273 1.00 46.41 83 ALA A O 1
ATOM 620 N N . GLN A 1 84 ? 12.575 -4.840 5.831 1.00 54.22 84 GLN A N 1
ATOM 621 C CA . GLN A 1 84 ? 13.123 -3.806 4.954 1.00 54.22 84 GLN A CA 1
ATOM 622 C C . GLN A 1 84 ? 12.341 -3.833 3.641 1.00 54.22 84 GLN A C 1
ATOM 624 O O . GLN A 1 84 ? 12.308 -4.858 2.970 1.00 54.22 84 GLN A O 1
ATOM 629 N N . GLY A 1 85 ? 11.649 -2.735 3.325 1.00 65.25 85 GLY A N 1
ATOM 630 C CA . GLY A 1 85 ? 10.699 -2.655 2.213 1.00 65.25 85 GLY A CA 1
ATOM 631 C C . GLY A 1 85 ? 11.249 -3.140 0.866 1.00 65.25 85 GLY A C 1
ATOM 632 O O . GLY A 1 85 ? 12.452 -3.134 0.614 1.00 65.25 85 GLY A O 1
ATOM 633 N N . PHE A 1 86 ? 10.343 -3.521 -0.035 1.00 77.88 86 PHE A N 1
ATOM 634 C CA . PHE A 1 86 ? 10.655 -4.052 -1.369 1.00 77.88 86 PHE A CA 1
ATOM 635 C C . PHE A 1 86 ? 11.142 -2.987 -2.369 1.00 77.88 86 PHE A C 1
ATOM 637 O O . PHE A 1 86 ? 11.324 -3.286 -3.547 1.00 77.88 86 PHE A O 1
ATOM 644 N N . ALA A 1 87 ? 11.318 -1.738 -1.935 1.00 83.44 87 ALA A N 1
ATOM 645 C CA . ALA A 1 87 ? 11.646 -0.607 -2.789 1.00 83.44 87 ALA A CA 1
ATOM 646 C C . ALA A 1 87 ? 12.904 0.125 -2.302 1.00 83.44 87 ALA A C 1
ATOM 648 O O . ALA A 1 87 ? 13.117 0.274 -1.100 1.00 83.44 87 ALA A O 1
ATOM 649 N N . VAL A 1 88 ? 13.728 0.600 -3.235 1.00 84.44 88 VAL A N 1
ATOM 650 C CA . VAL A 1 88 ? 15.008 1.272 -2.980 1.00 84.44 88 VAL A CA 1
ATOM 651 C C . VAL A 1 88 ? 15.069 2.590 -3.751 1.00 84.44 88 VAL A C 1
ATOM 653 O O . VAL A 1 88 ? 14.787 2.616 -4.949 1.00 84.44 88 VAL A O 1
ATOM 656 N N . ASP A 1 89 ? 15.425 3.678 -3.066 1.00 83.06 89 ASP A N 1
ATOM 657 C CA . ASP A 1 89 ? 15.541 5.014 -3.657 1.00 83.06 89 ASP A CA 1
ATOM 658 C C . ASP A 1 89 ? 16.766 5.169 -4.580 1.00 83.06 89 ASP A C 1
ATOM 660 O O . ASP A 1 89 ? 17.489 4.216 -4.877 1.00 83.06 89 ASP A O 1
ATOM 664 N N . ARG A 1 90 ? 16.986 6.390 -5.082 1.00 84.12 90 ARG A N 1
ATOM 665 C CA . ARG A 1 90 ? 18.089 6.690 -6.011 1.00 84.12 90 ARG A CA 1
ATOM 666 C C . ARG A 1 90 ? 19.458 6.623 -5.341 1.00 84.12 90 ARG A C 1
ATOM 668 O O . ARG A 1 90 ? 20.469 6.528 -6.032 1.00 84.12 90 ARG A O 1
ATOM 675 N N . GLU A 1 91 ? 19.479 6.687 -4.020 1.00 79.38 91 GLU A N 1
ATOM 676 C CA . GLU A 1 91 ? 20.644 6.676 -3.153 1.00 79.38 91 GLU A CA 1
ATOM 677 C C . GLU A 1 91 ? 20.940 5.259 -2.629 1.00 79.38 91 GLU A C 1
ATOM 679 O O . GLU A 1 91 ? 21.843 5.081 -1.809 1.00 79.38 91 GLU A O 1
ATOM 684 N N . GLY A 1 92 ? 20.192 4.248 -3.090 1.00 72.06 92 GLY A N 1
ATOM 685 C CA . GLY A 1 92 ? 20.374 2.855 -2.692 1.00 72.06 92 GLY A CA 1
ATOM 686 C C . GLY A 1 92 ? 19.792 2.530 -1.313 1.00 72.06 92 GLY A C 1
ATOM 687 O O . GLY A 1 92 ? 20.035 1.441 -0.779 1.00 72.06 92 GLY A O 1
ATOM 688 N N . ARG A 1 93 ? 19.018 3.444 -0.716 1.00 77.88 93 ARG A N 1
ATOM 689 C CA . ARG A 1 93 ? 18.411 3.269 0.606 1.00 77.88 93 ARG A CA 1
ATOM 690 C C . ARG A 1 93 ? 17.051 2.608 0.463 1.00 77.88 93 ARG A C 1
ATOM 692 O O . ARG A 1 93 ? 16.258 2.961 -0.407 1.00 77.88 93 ARG A O 1
ATOM 699 N N . ALA A 1 94 ? 16.764 1.653 1.343 1.00 74.00 94 ALA A N 1
ATOM 700 C CA . ALA A 1 94 ? 15.440 1.056 1.407 1.00 74.00 94 ALA A CA 1
ATOM 701 C C . ALA A 1 94 ? 14.406 2.148 1.714 1.00 74.00 94 ALA A C 1
ATOM 703 O O . ALA A 1 94 ? 14.528 2.880 2.701 1.00 74.00 94 ALA A O 1
ATOM 704 N N . LEU A 1 95 ? 13.376 2.236 0.877 1.00 70.88 95 LEU A N 1
ATOM 705 C CA . LEU A 1 95 ? 12.189 3.022 1.158 1.00 70.88 95 LEU A CA 1
ATOM 706 C C . LEU A 1 95 ? 11.410 2.292 2.251 1.00 70.88 95 LEU A C 1
ATOM 708 O O . LEU A 1 95 ? 10.556 1.446 1.996 1.00 70.88 95 LEU A O 1
ATOM 712 N N . ILE A 1 96 ? 11.756 2.603 3.496 1.00 60.56 96 ILE A N 1
ATOM 713 C CA . ILE A 1 96 ? 10.973 2.218 4.663 1.00 60.56 96 ILE A CA 1
ATOM 714 C C . ILE A 1 96 ? 9.828 3.231 4.750 1.00 60.56 96 ILE A C 1
ATOM 716 O O . ILE A 1 96 ? 10.095 4.438 4.768 1.00 60.56 96 ILE A O 1
ATOM 720 N N . PRO A 1 97 ? 8.559 2.799 4.793 1.00 53.00 97 PRO A N 1
ATOM 721 C CA . PRO A 1 97 ? 7.458 3.735 4.933 1.00 53.00 97 PRO A CA 1
ATOM 722 C C . PRO A 1 97 ? 7.651 4.598 6.185 1.00 53.00 97 PRO A C 1
ATOM 724 O O . PRO A 1 97 ? 7.851 4.078 7.282 1.00 53.00 97 PRO A O 1
ATOM 727 N N . ALA A 1 98 ? 7.557 5.922 6.043 1.00 41.06 98 ALA A N 1
ATOM 728 C CA . ALA A 1 98 ? 7.452 6.799 7.202 1.00 41.06 98 ALA A CA 1
ATOM 729 C C . ALA A 1 98 ? 6.168 6.439 7.980 1.00 41.06 98 ALA A C 1
ATOM 731 O O . ALA A 1 98 ? 5.091 6.365 7.367 1.00 41.06 98 ALA A O 1
ATOM 732 N N . PRO A 1 99 ? 6.233 6.231 9.310 1.00 44.22 99 PRO A N 1
ATOM 733 C CA . PRO A 1 99 ? 5.042 6.000 10.104 1.00 44.22 99 PRO A CA 1
ATOM 734 C C . PRO A 1 99 ? 4.317 7.336 10.243 1.00 44.22 99 PRO A C 1
ATOM 736 O O . PRO A 1 99 ? 4.761 8.201 10.996 1.00 44.22 99 PRO A O 1
ATOM 739 N N . ARG A 1 100 ? 3.239 7.530 9.474 1.00 44.81 100 ARG A N 1
ATOM 740 C CA . ARG A 1 100 ? 2.104 8.407 9.814 1.00 44.81 100 ARG A CA 1
ATOM 741 C C . ARG A 1 100 ? 0.996 8.308 8.760 1.00 44.81 100 ARG A C 1
ATOM 743 O O . ARG A 1 100 ? 0.876 9.143 7.876 1.00 44.81 100 ARG A O 1
ATOM 750 N N . MET A 1 101 ? 0.190 7.265 8.898 1.00 35.62 101 MET A N 1
ATOM 751 C CA . MET A 1 101 ? -1.271 7.251 8.751 1.00 35.62 101 MET A CA 1
ATOM 752 C C . MET A 1 101 ? -1.754 5.917 9.341 1.00 35.62 101 MET A C 1
ATOM 754 O O . MET A 1 101 ? -0.972 4.962 9.351 1.00 35.62 101 MET A O 1
ATOM 758 N N . PRO A 1 102 ? -2.945 5.879 9.964 1.00 39.59 102 PRO A N 1
ATOM 759 C CA . PRO A 1 102 ? -3.326 4.778 10.835 1.00 39.59 102 PRO A CA 1
ATOM 760 C C . PRO A 1 102 ? -3.397 3.474 10.034 1.00 39.59 102 PRO A C 1
ATOM 762 O O . PRO A 1 102 ? -3.790 3.491 8.866 1.00 39.59 102 PRO A O 1
ATOM 765 N N . PRO A 1 103 ? -2.990 2.352 10.640 1.00 41.38 103 PRO A N 1
ATOM 766 C CA . PRO A 1 103 ? -2.899 1.084 9.948 1.00 41.38 103 PRO A CA 1
ATOM 767 C C . PRO A 1 103 ? -4.300 0.625 9.540 1.00 41.38 103 PRO A C 1
ATOM 769 O O . PRO A 1 103 ? -5.138 0.326 10.388 1.00 41.38 103 PRO A O 1
ATOM 772 N N . THR A 1 104 ? -4.536 0.456 8.241 1.00 45.50 104 THR A N 1
ATOM 773 C CA . THR A 1 104 ? -5.474 -0.562 7.751 1.00 45.50 104 THR A CA 1
ATOM 774 C C . THR A 1 104 ? -4.851 -1.930 8.015 1.00 45.50 104 THR A C 1
ATOM 776 O O . THR A 1 104 ? -4.398 -2.624 7.111 1.00 45.50 104 THR A O 1
ATOM 779 N N . GLY A 1 105 ? -4.744 -2.279 9.293 1.00 44.53 105 GLY A N 1
ATOM 780 C CA . GLY A 1 105 ? -4.373 -3.605 9.736 1.00 44.53 105 GLY A CA 1
ATOM 781 C C . GLY A 1 105 ? -5.639 -4.429 9.886 1.00 44.53 105 GLY A C 1
ATOM 782 O O . GLY A 1 105 ? -6.529 -4.074 10.659 1.00 44.53 105 GLY A O 1
ATOM 783 N N . SER A 1 106 ? -5.685 -5.591 9.242 1.00 50.47 106 SER A N 1
ATOM 784 C CA . SER A 1 106 ? -6.261 -6.768 9.888 1.00 50.47 106 SER A CA 1
ATOM 785 C C . SER A 1 106 ? -5.377 -7.109 11.094 1.00 50.47 106 SER A C 1
ATOM 787 O O . SER A 1 106 ? -4.607 -8.067 11.082 1.00 50.47 106 SER A O 1
ATOM 789 N N . THR A 1 107 ? -5.408 -6.260 12.118 1.00 45.66 107 THR A N 1
ATOM 790 C CA . THR A 1 107 ? -4.863 -6.602 13.423 1.00 45.66 107 THR A CA 1
ATOM 791 C C . THR A 1 107 ? -5.761 -7.719 13.916 1.00 45.66 107 THR A C 1
ATOM 793 O O . THR A 1 107 ? -6.980 -7.544 13.950 1.00 45.66 107 THR A O 1
ATOM 796 N N . THR A 1 108 ? -5.189 -8.877 14.238 1.00 51.38 108 THR A N 1
ATOM 797 C CA . THR A 1 108 ? -5.865 -9.887 15.051 1.00 51.38 108 THR A CA 1
ATOM 798 C C . THR A 1 108 ? -6.557 -9.149 16.184 1.00 51.38 108 THR A C 1
ATOM 800 O O . THR A 1 108 ? -5.903 -8.509 17.012 1.00 51.38 108 THR A O 1
ATOM 803 N N . LEU A 1 109 ? -7.888 -9.120 16.127 1.00 55.09 109 LEU A N 1
ATOM 804 C CA . LEU A 1 109 ? -8.676 -8.285 17.008 1.00 55.09 109 LEU A CA 1
ATOM 805 C C . LEU A 1 109 ? -8.339 -8.684 18.442 1.00 55.09 109 LEU A C 1
ATOM 807 O O . LEU A 1 109 ? -8.514 -9.843 18.825 1.00 55.09 109 LEU A O 1
ATOM 811 N N . LYS A 1 110 ? -7.806 -7.753 19.239 1.00 64.44 110 LYS A N 1
ATOM 812 C CA . LYS A 1 110 ? -7.507 -8.072 20.634 1.00 64.44 110 LYS A CA 1
ATOM 813 C C . LYS A 1 110 ? -8.834 -8.399 21.321 1.00 64.44 110 LYS A C 1
ATOM 815 O O . LYS A 1 110 ? -9.762 -7.594 21.224 1.00 64.44 110 LYS A O 1
ATOM 820 N N . PRO A 1 111 ? -8.939 -9.514 22.066 1.00 67.75 111 PRO A N 1
ATOM 821 C CA . PRO A 1 111 ? -10.215 -9.969 22.623 1.00 67.75 111 PRO A CA 1
ATOM 822 C C . PRO A 1 111 ? -10.882 -8.904 23.507 1.00 67.75 111 PRO A C 1
ATOM 824 O O . PRO A 1 111 ? -12.096 -8.738 23.476 1.00 67.75 111 PRO A O 1
ATOM 827 N N . LYS A 1 112 ? -10.079 -8.092 24.210 1.00 73.56 112 LYS A N 1
ATOM 828 C CA . LYS A 1 112 ? -10.565 -6.969 25.027 1.00 73.56 112 LYS A CA 1
ATOM 829 C C . LYS A 1 112 ? -11.201 -5.836 24.208 1.00 73.56 112 LYS A C 1
ATOM 831 O O . LYS A 1 112 ? -12.162 -5.234 24.674 1.00 73.56 112 LYS A O 1
ATOM 836 N N . GLY A 1 113 ? -10.673 -5.520 23.023 1.00 74.00 113 GLY A N 1
ATOM 837 C CA . GLY A 1 113 ? -11.213 -4.467 22.154 1.00 74.00 113 GLY A CA 1
ATOM 838 C C . GLY A 1 113 ? -12.551 -4.869 21.541 1.00 74.00 113 GLY A C 1
ATOM 839 O O . GLY A 1 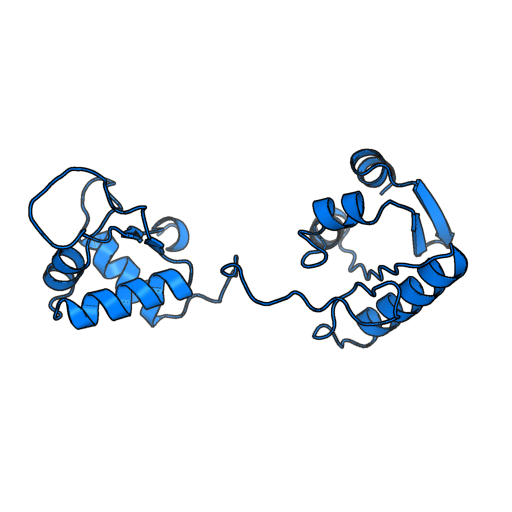113 ? -13.514 -4.103 21.584 1.00 74.00 113 GLY A O 1
ATOM 840 N N . VAL A 1 114 ? -12.642 -6.118 21.078 1.00 78.88 114 VAL A N 1
ATOM 841 C CA . VAL A 1 114 ? -13.887 -6.716 20.565 1.00 78.88 114 VAL A CA 1
ATOM 842 C C . VAL A 1 114 ? -14.965 -6.758 21.638 1.00 78.88 114 VAL A C 1
ATOM 844 O O . VAL A 1 114 ? -16.106 -6.402 21.369 1.00 78.88 114 VAL A O 1
ATOM 847 N N . GLU A 1 115 ? -14.614 -7.140 22.867 1.00 80.38 115 GLU A N 1
ATOM 848 C CA . GLU A 1 115 ? -15.566 -7.217 23.975 1.00 80.38 115 GLU A CA 1
ATOM 849 C C . GLU A 1 115 ? -16.160 -5.844 24.324 1.00 80.38 115 GLU A C 1
ATOM 851 O O . GLU A 1 115 ? -17.371 -5.711 24.513 1.00 80.38 115 GLU A O 1
ATOM 856 N N . VAL A 1 116 ? -15.328 -4.798 24.375 1.00 81.19 116 VAL A N 1
ATOM 857 C CA . VAL A 1 116 ? -15.794 -3.426 24.633 1.00 81.19 116 VAL A CA 1
ATOM 858 C C . VAL A 1 116 ? -16.672 -2.923 23.485 1.00 81.19 116 VAL A C 1
ATOM 860 O O . VAL A 1 116 ? -17.716 -2.322 23.743 1.00 81.19 116 VAL A O 1
ATOM 863 N N . LEU A 1 117 ? -16.289 -3.202 22.235 1.00 78.62 117 LEU A N 1
ATOM 864 C CA . LEU A 1 117 ? -17.085 -2.871 21.054 1.00 78.62 117 LEU A CA 1
ATOM 865 C C . LEU A 1 117 ? -18.444 -3.586 21.070 1.00 78.62 117 LEU A C 1
ATOM 867 O O . LEU A 1 117 ? -19.464 -2.937 20.864 1.00 78.62 117 LEU A O 1
ATOM 871 N N . ALA A 1 118 ? -18.474 -4.887 21.368 1.00 80.38 118 ALA A N 1
ATOM 872 C CA . ALA A 1 118 ? -19.696 -5.684 21.441 1.00 80.38 118 ALA A CA 1
ATOM 873 C C . ALA A 1 118 ? -20.644 -5.182 22.540 1.00 80.38 118 ALA A C 1
ATOM 875 O O . ALA A 1 118 ? -21.847 -5.075 22.316 1.00 80.38 118 ALA A O 1
ATOM 876 N N . ARG A 1 119 ? -20.110 -4.815 23.714 1.00 81.19 119 ARG A N 1
ATOM 877 C CA . ARG A 1 119 ? -20.898 -4.234 24.816 1.00 81.19 119 ARG A CA 1
ATOM 878 C C . ARG A 1 119 ? -21.486 -2.868 24.461 1.00 81.19 119 ARG A C 1
ATOM 880 O O . ARG A 1 119 ? -22.592 -2.565 24.897 1.00 81.19 119 ARG A O 1
ATOM 887 N N . LEU A 1 120 ? -20.753 -2.048 23.705 1.00 80.81 120 LEU A N 1
ATOM 888 C CA . LEU A 1 120 ? -21.251 -0.761 23.212 1.00 80.81 120 LEU A CA 1
ATOM 889 C C . LEU A 1 120 ? -22.308 -0.961 22.121 1.00 80.81 120 LEU A C 1
ATOM 891 O O . LEU A 1 120 ? -23.377 -0.369 22.206 1.00 80.81 120 LEU A O 1
ATOM 895 N N . ALA A 1 121 ? -22.043 -1.834 21.150 1.00 78.44 121 ALA A N 1
ATOM 896 C CA . ALA A 1 121 ? -22.961 -2.152 20.061 1.00 78.44 121 ALA A CA 1
ATOM 897 C C . ALA A 1 121 ? -24.280 -2.753 20.570 1.00 78.44 121 ALA A C 1
ATOM 899 O O . ALA A 1 121 ? -25.342 -2.371 20.103 1.00 78.44 121 ALA A O 1
ATOM 900 N N . ALA A 1 122 ? -24.231 -3.631 21.578 1.00 77.38 122 ALA A N 1
ATOM 901 C CA . ALA A 1 122 ? -25.425 -4.229 22.177 1.00 77.38 122 ALA A CA 1
ATOM 902 C C . ALA A 1 122 ? -26.319 -3.222 22.921 1.00 77.38 122 ALA A C 1
ATOM 904 O O . ALA A 1 122 ? -27.489 -3.506 23.145 1.00 77.38 122 ALA A O 1
ATOM 905 N N . LYS A 1 123 ? -25.773 -2.072 23.338 1.00 78.06 123 LYS A N 1
ATOM 906 C CA . LYS A 1 123 ? -26.524 -1.001 24.015 1.00 78.06 123 LYS A CA 1
ATOM 907 C C . LYS A 1 123 ? -26.985 0.106 23.065 1.00 78.06 123 LYS A C 1
ATOM 909 O O . LYS A 1 123 ? -27.750 0.970 23.483 1.00 78.06 123 LYS A O 1
ATOM 914 N N . LEU A 1 124 ? -26.515 0.087 21.819 1.00 74.25 124 LEU A N 1
ATOM 915 C CA . LEU A 1 124 ? -26.933 0.987 20.752 1.00 74.25 124 LEU A CA 1
ATOM 916 C C . LEU A 1 124 ? -28.011 0.278 19.923 1.00 74.25 124 LEU A C 1
ATOM 918 O O . LEU A 1 124 ? -27.715 -0.456 18.983 1.00 74.25 124 LEU A O 1
ATOM 922 N N . GLU A 1 125 ? -29.275 0.461 20.296 1.00 57.03 125 GLU A N 1
ATOM 923 C CA . GLU A 1 125 ? -30.407 -0.030 19.507 1.00 57.03 125 GLU A CA 1
ATOM 924 C C . GLU A 1 125 ? -30.679 0.912 18.320 1.00 57.03 125 GLU A C 1
ATOM 926 O O . GLU A 1 125 ? -30.695 2.131 18.478 1.00 57.03 125 GLU A O 1
ATOM 931 N N . GLY A 1 126 ? -30.911 0.358 17.123 1.00 54.88 126 GLY A N 1
ATOM 932 C CA . GLY A 1 126 ? -31.468 1.123 15.994 1.00 54.88 126 GLY A CA 1
ATOM 933 C C . GLY A 1 126 ? -30.488 1.638 14.931 1.00 54.8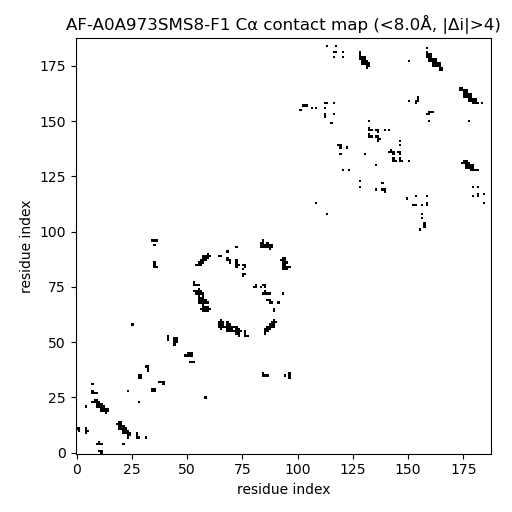8 126 GLY A C 1
ATOM 934 O O . GLY A 1 126 ? -30.811 2.589 14.228 1.00 54.88 126 GLY A O 1
ATOM 935 N N . GLY A 1 127 ? -29.309 1.029 14.769 1.00 54.88 127 GLY A N 1
ATOM 936 C CA . GLY A 1 127 ? -28.401 1.337 13.649 1.00 54.88 127 GLY A CA 1
ATOM 937 C C . GLY A 1 127 ? -27.577 2.620 13.811 1.00 54.88 127 GLY A C 1
ATOM 938 O O . GLY A 1 127 ? -26.676 2.875 13.006 1.00 54.88 127 GLY A O 1
ATOM 939 N N . ASP A 1 128 ? -27.808 3.392 14.875 1.00 61.31 128 ASP A N 1
ATOM 940 C CA . ASP A 1 128 ? -26.966 4.535 15.197 1.00 61.31 128 ASP A CA 1
ATOM 941 C C . ASP A 1 128 ? -25.668 4.055 15.853 1.00 61.31 128 ASP A C 1
ATOM 943 O O . ASP A 1 128 ? -25.626 3.567 16.980 1.00 61.31 128 ASP A O 1
ATOM 947 N N . THR A 1 129 ? -24.583 4.124 15.087 1.00 76.38 129 THR A N 1
ATOM 948 C CA . THR A 1 129 ? -23.276 3.594 15.491 1.00 76.38 129 THR A CA 1
ATOM 949 C C . THR A 1 129 ? -22.365 4.703 16.029 1.00 76.38 129 THR A C 1
ATOM 951 O O . THR A 1 129 ? -21.149 4.535 16.124 1.00 76.38 129 THR A O 1
ATOM 954 N N . VAL A 1 130 ? -22.924 5.875 16.338 1.00 80.56 130 VAL A N 1
ATOM 955 C CA . VAL A 1 130 ? -22.180 7.055 16.783 1.00 80.56 130 VAL A CA 1
ATOM 956 C C . VAL A 1 130 ? -22.334 7.249 18.289 1.00 80.56 130 VAL A C 1
ATOM 958 O O . VAL A 1 130 ? -23.434 7.262 18.825 1.00 80.56 130 VAL A O 1
ATOM 961 N N . VAL A 1 131 ? -21.214 7.430 18.988 1.00 80.31 131 VAL A N 1
ATOM 962 C CA . VAL A 1 131 ? -21.179 7.584 20.444 1.00 80.31 131 VAL A CA 1
ATOM 963 C C . VAL A 1 131 ? -20.184 8.665 20.870 1.00 80.31 131 VAL A C 1
ATOM 965 O O . VAL A 1 131 ? -19.102 8.803 20.297 1.00 80.31 131 VAL A O 1
ATOM 968 N N . ASP A 1 132 ? -20.529 9.440 21.898 1.00 84.06 132 ASP A N 1
ATOM 969 C CA . ASP A 1 132 ? -19.600 10.351 22.568 1.00 84.06 132 ASP A CA 1
ATOM 970 C C . ASP A 1 132 ? -18.967 9.697 23.811 1.00 84.06 132 ASP A C 1
ATOM 972 O O . ASP A 1 132 ? -19.388 8.651 24.306 1.00 84.06 132 ASP A O 1
ATOM 976 N N . ALA A 1 133 ? -17.908 10.300 24.349 1.00 81.25 133 ALA A N 1
ATOM 977 C CA . ALA A 1 133 ? -17.230 9.720 25.509 1.00 81.25 133 ALA A CA 1
ATOM 978 C C . ALA A 1 133 ? -18.077 9.711 26.796 1.00 81.25 133 ALA A C 1
ATOM 980 O O . ALA A 1 133 ? -17.778 8.950 27.717 1.00 81.25 133 ALA A O 1
ATOM 981 N N . GLU A 1 134 ? -19.093 10.568 26.890 1.00 81.38 134 GLU A N 1
ATOM 982 C CA . GLU A 1 134 ? -19.976 10.632 28.054 1.00 81.38 134 GLU A CA 1
ATOM 983 C C . GLU A 1 134 ? -21.012 9.500 28.012 1.00 81.38 134 GLU A C 1
ATOM 985 O O . GLU A 1 134 ? -21.160 8.759 28.985 1.00 81.38 134 GLU A O 1
ATOM 990 N N . GLY A 1 135 ? -21.655 9.309 26.862 1.00 81.94 135 GLY A N 1
ATOM 991 C CA . GLY A 1 135 ? -22.573 8.221 26.553 1.00 81.94 135 GLY A CA 1
ATOM 992 C C . GLY A 1 135 ? -21.889 6.862 26.624 1.00 81.94 135 GLY A C 1
ATOM 993 O O . GLY A 1 135 ? -22.398 5.966 27.294 1.00 81.94 135 GLY A O 1
ATOM 994 N N . ALA A 1 136 ? -20.683 6.722 26.063 1.00 83.19 136 ALA A N 1
ATOM 995 C CA . ALA A 1 136 ? -19.886 5.502 26.215 1.00 83.19 136 ALA A CA 1
ATOM 996 C C . ALA A 1 136 ? -19.564 5.201 27.690 1.00 83.19 136 ALA A C 1
ATOM 998 O O . ALA A 1 136 ? -19.598 4.044 28.106 1.00 83.19 136 ALA A O 1
ATOM 999 N N . GLY A 1 137 ? -19.293 6.232 28.499 1.00 83.56 137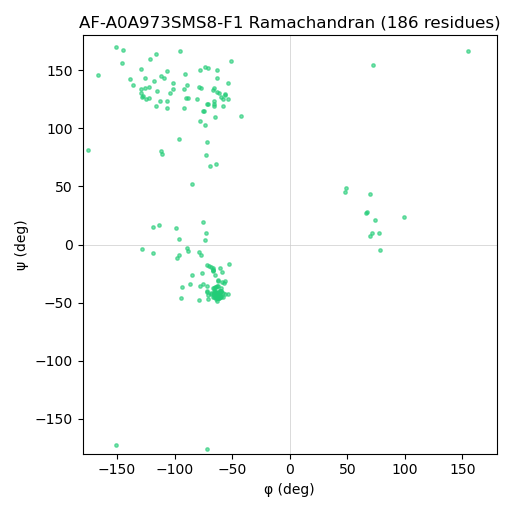 GLY A N 1
ATOM 1000 C CA . GLY A 1 137 ? -19.074 6.088 29.940 1.00 83.56 137 GLY A CA 1
ATOM 1001 C C . GLY A 1 137 ? -20.310 5.574 30.675 1.00 83.56 137 GLY A C 1
ATOM 1002 O O . GLY A 1 137 ? -20.214 4.593 31.413 1.00 83.56 137 GLY A O 1
ATOM 1003 N N . LYS A 1 138 ? -21.479 6.172 30.412 1.00 83.69 138 LYS A N 1
ATOM 1004 C CA . LYS A 1 138 ? -22.768 5.740 30.981 1.00 83.69 138 LYS A CA 1
ATOM 1005 C C . LYS A 1 138 ? -23.111 4.305 30.574 1.00 83.69 138 LYS A C 1
ATOM 1007 O O . LYS A 1 138 ? -23.479 3.500 31.424 1.00 83.69 138 LYS A O 1
ATOM 1012 N N . MET A 1 139 ? -22.916 3.956 29.302 1.00 82.56 139 MET A N 1
ATOM 1013 C CA . MET A 1 139 ? -23.184 2.611 28.786 1.00 82.56 139 MET A CA 1
ATOM 1014 C C . MET A 1 139 ? -22.251 1.550 29.376 1.00 82.56 139 MET A C 1
ATOM 1016 O O . MET A 1 139 ? -22.702 0.452 29.691 1.00 82.56 139 MET A O 1
ATOM 1020 N N . LEU A 1 140 ? -20.967 1.851 29.559 1.00 82.69 140 LEU A N 1
ATOM 1021 C CA . LEU A 1 140 ? -19.995 0.895 30.100 1.00 82.69 140 LEU A CA 1
ATOM 1022 C C . LEU A 1 140 ? -19.907 0.907 31.636 1.00 82.69 140 LEU A C 1
ATOM 1024 O O . LEU A 1 140 ? -19.200 0.072 32.195 1.00 82.69 140 LEU A O 1
ATOM 1028 N N . GLY A 1 141 ? -20.599 1.825 32.318 1.00 82.69 141 GLY A N 1
ATOM 1029 C CA . GLY A 1 141 ? -20.508 1.988 33.774 1.00 82.69 141 GLY A CA 1
ATOM 1030 C C . GLY A 1 141 ? -19.140 2.500 34.239 1.00 82.69 141 GLY A C 1
ATOM 1031 O O . GLY A 1 141 ? -18.702 2.190 35.344 1.00 82.69 141 GLY A O 1
ATOM 1032 N N . VAL A 1 142 ? -18.430 3.253 33.393 1.00 86.75 142 VAL A N 1
ATOM 1033 C CA . VAL A 1 142 ? -17.078 3.765 33.671 1.00 86.75 142 VAL A CA 1
ATOM 1034 C C . VAL A 1 142 ? -17.033 5.289 33.613 1.00 86.75 142 VAL A C 1
ATOM 1036 O O . VAL A 1 142 ? -17.856 5.943 32.976 1.00 86.75 142 VAL A O 1
ATOM 1039 N N . THR A 1 143 ? -16.016 5.885 34.237 1.00 84.69 143 THR A N 1
ATOM 1040 C CA . THR A 1 143 ? -15.831 7.343 34.198 1.00 84.69 143 THR A CA 1
ATOM 1041 C C . THR A 1 143 ? -15.577 7.850 32.767 1.00 84.69 143 THR A C 1
ATOM 1043 O O . THR A 1 143 ? -14.922 7.154 31.982 1.00 84.69 143 THR A O 1
ATOM 1046 N N . PRO A 1 144 ? -15.968 9.096 32.418 1.00 79.81 144 PRO A N 1
ATOM 1047 C CA . PRO A 1 144 ? -15.734 9.662 31.081 1.00 79.81 144 PRO A CA 1
ATOM 1048 C C . PRO A 1 144 ? -14.257 9.656 30.656 1.00 79.81 144 PRO A C 1
ATOM 1050 O O . PRO A 1 144 ? -13.929 9.501 29.482 1.00 79.81 144 PRO A O 1
ATOM 1053 N N . ARG A 1 145 ? -13.329 9.785 31.615 1.00 80.00 145 ARG A N 1
ATOM 1054 C CA . ARG A 1 145 ? -11.880 9.633 31.390 1.00 80.00 145 ARG A CA 1
ATOM 1055 C C . ARG A 1 145 ? -11.528 8.235 30.874 1.00 80.00 145 ARG A C 1
ATOM 1057 O O . ARG A 1 145 ? -10.725 8.108 29.952 1.00 80.00 145 ARG A O 1
ATOM 1064 N N . THR A 1 146 ? -12.097 7.205 31.490 1.00 80.75 146 THR A N 1
ATOM 1065 C CA . THR A 1 146 ? -11.840 5.806 31.136 1.00 80.75 146 THR A CA 1
ATOM 1066 C C . THR A 1 146 ? -12.500 5.467 29.806 1.00 80.75 146 THR A C 1
ATOM 1068 O O . THR A 1 146 ? -11.849 4.871 28.954 1.00 80.75 146 THR A O 1
ATOM 1071 N N . ALA A 1 147 ? -13.722 5.953 29.575 1.00 83.44 147 ALA A N 1
ATOM 1072 C CA . ALA A 1 147 ? -14.408 5.832 28.292 1.00 83.44 147 ALA A CA 1
ATOM 1073 C C . ALA A 1 147 ? -13.606 6.462 27.143 1.00 83.44 147 ALA A C 1
ATOM 1075 O O . ALA A 1 147 ? -13.396 5.813 26.125 1.00 83.44 147 ALA A O 1
ATOM 1076 N N . ARG A 1 148 ? -13.046 7.671 27.325 1.00 84.12 148 ARG A N 1
ATOM 1077 C CA . ARG A 1 148 ? -12.132 8.282 26.335 1.00 84.12 148 ARG A CA 1
ATOM 1078 C C . ARG A 1 148 ? -10.919 7.406 26.042 1.00 84.12 148 ARG A C 1
ATOM 1080 O O . ARG A 1 148 ? -10.508 7.312 24.891 1.00 84.12 148 ARG A O 1
ATOM 1087 N N . ARG A 1 149 ? -10.330 6.793 27.075 1.00 84.19 149 ARG A N 1
ATOM 1088 C CA . ARG A 1 149 ? -9.177 5.901 26.902 1.00 84.19 149 ARG A CA 1
ATOM 1089 C C . ARG A 1 149 ? -9.562 4.672 26.081 1.00 84.19 149 ARG A C 1
ATOM 1091 O O . ARG A 1 149 ? -8.848 4.358 25.142 1.00 84.19 149 ARG A O 1
ATOM 1098 N N . LEU A 1 150 ? -10.690 4.038 26.406 1.00 84.06 150 LEU A N 1
ATOM 1099 C CA . LEU A 1 150 ? -11.204 2.870 25.689 1.00 84.06 150 LEU A CA 1
ATOM 1100 C C . LEU A 1 150 ? -11.560 3.202 24.236 1.00 84.06 150 LEU A C 1
ATOM 1102 O O . LEU A 1 150 ? -11.133 2.487 23.341 1.00 84.06 150 LEU A O 1
ATOM 1106 N N . LEU A 1 151 ? -12.257 4.313 23.985 1.00 81.81 151 LEU A N 1
ATOM 1107 C CA . LEU A 1 151 ? -12.577 4.771 22.630 1.00 81.81 151 LEU A CA 1
ATOM 1108 C C . LEU A 1 151 ? -11.314 5.050 21.812 1.00 81.81 151 LEU A C 1
ATOM 1110 O O . LEU A 1 151 ? -11.254 4.672 20.650 1.00 81.81 151 LEU A O 1
ATOM 1114 N N . ARG A 1 152 ? -10.279 5.649 22.415 1.00 81.56 152 ARG A N 1
ATOM 1115 C CA . ARG A 1 152 ? -8.990 5.832 21.737 1.00 81.56 152 ARG A CA 1
ATOM 1116 C C . ARG A 1 152 ? -8.320 4.499 21.417 1.00 81.56 152 ARG A C 1
ATOM 1118 O O . ARG A 1 152 ? -7.868 4.335 20.299 1.00 81.56 152 ARG A O 1
ATOM 1125 N N . THR A 1 153 ? -8.350 3.536 22.337 1.00 80.31 153 THR A N 1
ATOM 1126 C CA . THR A 1 153 ? -7.874 2.173 22.062 1.00 80.31 153 THR A CA 1
ATOM 1127 C C . THR A 1 153 ? -8.646 1.519 20.913 1.00 80.31 153 THR A C 1
ATOM 1129 O O . THR A 1 153 ? -8.024 0.908 20.056 1.00 80.31 153 THR A O 1
ATOM 1132 N N . LEU A 1 154 ? -9.969 1.695 20.831 1.00 80.25 154 LEU A N 1
ATOM 1133 C CA . LEU A 1 154 ? -10.757 1.200 19.696 1.00 80.25 154 LEU A CA 1
ATOM 1134 C C . LEU A 1 154 ? -10.372 1.885 18.377 1.00 80.25 154 LEU A C 1
ATOM 1136 O O . LEU A 1 154 ? -10.351 1.226 17.344 1.00 80.25 154 LEU A O 1
ATOM 1140 N N . VAL A 1 155 ? -10.047 3.180 18.394 1.00 79.94 155 VAL A N 1
ATOM 1141 C CA . VAL A 1 155 ? -9.523 3.889 17.213 1.00 79.94 155 VAL A CA 1
ATOM 1142 C C . VAL A 1 155 ? -8.143 3.361 16.820 1.00 79.94 155 VAL A C 1
ATOM 1144 O O . VAL A 1 155 ? -7.916 3.075 15.647 1.00 79.94 155 VAL A O 1
ATOM 1147 N N . ASP A 1 156 ? -7.249 3.176 17.793 1.00 74.19 156 ASP A N 1
ATOM 1148 C CA . ASP A 1 156 ? -5.900 2.637 17.581 1.00 74.19 156 ASP A CA 1
ATOM 1149 C C . ASP A 1 156 ? -5.946 1.199 17.020 1.00 74.19 156 ASP A C 1
ATOM 1151 O O . ASP A 1 156 ? -5.065 0.795 16.262 1.00 74.19 156 ASP A O 1
ATOM 1155 N N . GLU A 1 157 ? -6.984 0.431 17.371 1.00 74.25 157 GLU A N 1
ATOM 1156 C CA . GLU A 1 157 ? -7.231 -0.942 16.907 1.00 74.25 157 GLU A CA 1
ATOM 1157 C C . GLU A 1 157 ? -8.067 -1.026 15.614 1.00 74.25 157 GLU A C 1
ATOM 1159 O O . GLU A 1 157 ? -8.281 -2.124 15.101 1.00 74.25 157 GLU A O 1
ATOM 1164 N N . GLY A 1 158 ? -8.532 0.101 15.064 1.00 69.69 158 GLY A N 1
ATOM 1165 C CA . GLY A 1 158 ? -9.332 0.131 13.831 1.00 69.69 158 GLY A CA 1
ATOM 1166 C C . GLY A 1 158 ? -10.785 -0.340 13.995 1.00 69.69 158 GLY A C 1
ATOM 1167 O O . GLY A 1 158 ? -11.426 -0.722 13.017 1.00 69.69 158 GLY A O 1
ATOM 1168 N N . LEU A 1 159 ? -11.306 -0.319 15.223 1.00 78.19 159 LEU A N 1
ATOM 1169 C CA . LEU A 1 159 ? -12.673 -0.700 15.598 1.00 78.19 159 LEU A CA 1
ATOM 1170 C C . LEU A 1 159 ? -13.630 0.496 15.747 1.00 78.19 159 LEU A C 1
ATOM 1172 O O . LEU A 1 159 ? -14.843 0.315 15.865 1.00 78.19 159 LEU A O 1
ATOM 1176 N N . ALA A 1 160 ? -13.101 1.719 15.757 1.00 81.50 160 ALA A N 1
ATOM 1177 C CA . ALA A 1 160 ? -13.875 2.953 15.815 1.00 81.50 160 ALA A CA 1
ATOM 1178 C C . ALA A 1 160 ? -13.202 4.068 15.002 1.00 81.50 160 ALA A C 1
ATOM 1180 O O . ALA A 1 160 ? -11.989 4.073 14.814 1.00 81.50 160 ALA A O 1
ATOM 1181 N N . TRP A 1 161 ? -13.988 5.046 14.560 1.00 78.50 161 TRP A N 1
ATOM 1182 C CA . TRP A 1 161 ? -13.534 6.204 13.799 1.00 78.50 161 TRP A CA 1
ATOM 1183 C C . TRP A 1 161 ? -13.905 7.512 14.511 1.00 78.50 161 TRP A C 1
ATOM 1185 O O . TRP A 1 161 ? -15.084 7.724 14.799 1.00 78.50 1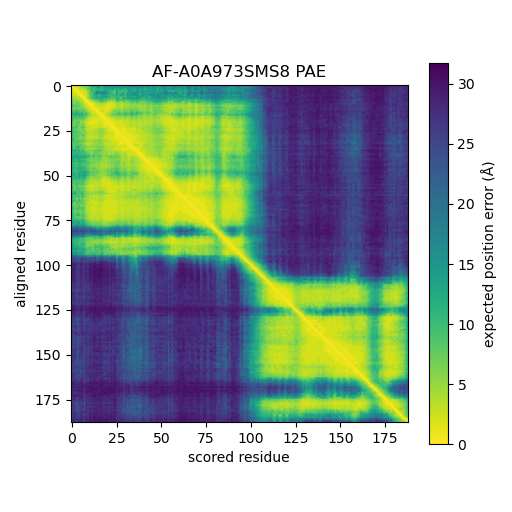61 TRP A O 1
ATOM 1195 N N . PRO A 1 162 ? -12.959 8.425 14.788 1.00 80.00 162 PRO A N 1
ATOM 1196 C CA . PRO A 1 162 ? -13.290 9.733 15.340 1.00 80.00 162 PRO A CA 1
ATOM 1197 C C . PRO A 1 162 ? -13.955 10.602 14.262 1.00 80.00 162 PRO A C 1
ATOM 1199 O O . PRO A 1 162 ? -13.368 10.882 13.218 1.00 80.00 162 PRO 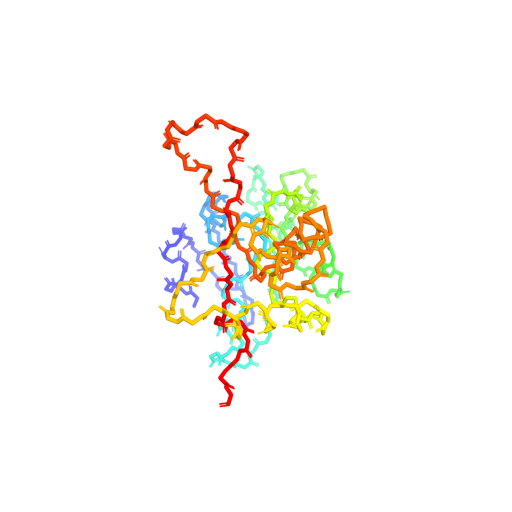A O 1
ATOM 1202 N N . LEU A 1 163 ? -15.185 11.049 14.506 1.00 72.56 163 LEU A N 1
ATOM 1203 C CA . LEU A 1 163 ? -15.875 11.968 13.603 1.00 72.56 163 LEU A CA 1
ATOM 1204 C C . LEU A 1 163 ? -15.349 13.401 13.785 1.00 72.56 163 LEU A C 1
ATOM 1206 O O . LEU A 1 163 ? -14.935 13.769 14.892 1.00 72.56 163 LEU A O 1
ATOM 1210 N N . PRO A 1 164 ? -15.373 14.231 12.727 1.00 67.06 164 PRO A N 1
ATOM 1211 C CA . PRO A 1 164 ? -15.070 15.648 12.852 1.00 67.06 164 PRO A CA 1
ATOM 1212 C C . PRO A 1 164 ? -15.949 16.279 13.942 1.00 67.06 164 PRO A C 1
ATOM 1214 O O . PRO A 1 164 ? -17.135 15.948 14.028 1.00 67.06 164 PRO A O 1
ATOM 1217 N N . PRO A 1 165 ? -15.404 17.176 14.781 1.00 64.12 165 PRO A N 1
ATOM 1218 C CA . PRO A 1 165 ? -16.205 17.866 15.779 1.00 64.12 165 PRO A CA 1
ATOM 1219 C C . PRO A 1 165 ? -17.339 18.615 15.076 1.00 64.12 165 PRO A C 1
ATOM 1221 O O . PRO A 1 165 ? -17.102 19.391 14.147 1.00 64.12 165 PRO A O 1
ATOM 1224 N N . ASN A 1 166 ? -18.575 18.352 15.500 1.00 55.81 166 ASN A N 1
ATOM 1225 C CA . ASN A 1 166 ? -19.744 18.954 14.878 1.00 55.81 166 ASN A CA 1
ATOM 1226 C C . ASN A 1 166 ? -19.699 20.469 15.130 1.00 55.81 166 ASN A C 1
ATOM 1228 O O . ASN A 1 166 ? -19.642 20.908 16.278 1.00 55.81 166 ASN A O 1
ATOM 1232 N N . ARG A 1 167 ? -19.684 21.275 14.060 1.00 48.69 167 ARG A N 1
ATOM 1233 C CA . ARG A 1 167 ? -19.597 22.749 14.118 1.00 48.69 167 ARG A CA 1
ATOM 1234 C C . ARG A 1 167 ? -20.915 23.407 14.541 1.00 48.69 167 ARG A C 1
ATOM 1236 O O . ARG A 1 167 ? -21.130 24.582 14.270 1.00 48.69 167 ARG A O 1
ATOM 1243 N N . THR A 1 168 ? -21.822 22.669 15.171 1.00 47.53 168 THR A N 1
ATOM 1244 C CA . THR A 1 168 ? -23.008 23.270 15.772 1.00 47.53 168 THR A CA 1
ATOM 1245 C C . THR A 1 168 ? -22.568 24.068 17.001 1.00 47.53 168 THR A C 1
ATOM 1247 O O . THR A 1 168 ? -21.962 23.478 17.901 1.00 47.53 168 THR A O 1
ATOM 1250 N N . PRO A 1 169 ? -22.836 25.385 17.052 1.00 44.38 169 PRO A N 1
ATOM 1251 C CA . PRO A 1 169 ? -22.428 26.256 18.146 1.00 44.38 169 PRO A CA 1
ATOM 1252 C C . PRO A 1 169 ? -23.283 25.960 19.384 1.00 44.38 169 PRO A C 1
ATOM 1254 O O . PRO A 1 169 ? -24.232 26.670 19.695 1.00 44.38 169 PRO A O 1
ATOM 1257 N N . GLN A 1 170 ? -22.977 24.866 20.079 1.00 50.41 170 GLN A N 1
ATOM 1258 C CA . GLN A 1 170 ? -23.463 24.630 21.432 1.00 50.41 170 GLN A CA 1
ATOM 1259 C C . GLN A 1 170 ? -22.434 25.175 22.428 1.00 50.41 170 GLN A C 1
ATOM 1261 O O . GLN A 1 170 ? -21.238 24.913 22.267 1.00 50.41 170 GLN A O 1
ATOM 1266 N N . PRO A 1 171 ? -22.864 25.917 23.462 1.00 38.75 171 PRO A N 1
ATOM 1267 C CA . PRO A 1 171 ? -21.965 26.408 24.494 1.00 38.75 171 PRO A CA 1
ATOM 1268 C C . PRO A 1 171 ? -21.381 25.222 25.273 1.00 38.75 171 PRO A C 1
ATOM 1270 O O . PRO A 1 171 ? -22.082 24.523 26.002 1.00 38.75 171 PRO A O 1
ATOM 1273 N N . GLY A 1 172 ? -20.085 24.966 25.087 1.00 57.62 172 GLY A N 1
ATOM 1274 C CA . GLY A 1 172 ? -19.359 23.896 25.768 1.00 57.62 172 GLY A CA 1
ATOM 1275 C C . GLY A 1 172 ? -18.138 23.405 24.990 1.00 57.62 172 GLY A C 1
ATOM 1276 O O . GLY A 1 172 ? -17.954 23.708 23.814 1.00 57.62 172 GLY A O 1
ATOM 1277 N N . ARG A 1 173 ? -17.275 22.627 25.659 1.00 52.72 173 ARG A N 1
ATOM 1278 C CA . ARG A 1 173 ? -16.133 21.954 25.019 1.00 52.72 173 ARG A CA 1
ATOM 1279 C C . ARG A 1 173 ? -16.652 21.076 23.868 1.00 52.72 173 ARG A C 1
ATOM 1281 O O . ARG A 1 173 ? -17.548 20.270 24.123 1.00 52.72 173 ARG A O 1
ATOM 1288 N N . PRO A 1 174 ? -16.089 21.168 22.649 1.00 56.06 174 PRO A N 1
ATOM 1289 C CA . PRO A 1 174 ? -16.560 20.387 21.510 1.00 56.06 174 PRO A CA 1
ATOM 1290 C C . PRO A 1 174 ? -16.586 18.894 21.854 1.00 56.06 174 PRO A C 1
ATOM 1292 O O . PRO A 1 174 ? -15.592 18.325 22.322 1.00 56.06 174 PRO A O 1
ATOM 1295 N N . ARG A 1 175 ? -17.753 18.269 21.670 1.00 66.88 175 ARG A N 1
ATOM 1296 C CA . ARG A 1 175 ? -17.952 16.841 21.929 1.00 66.88 175 ARG A CA 1
ATOM 1297 C C . ARG A 1 175 ? -17.313 16.051 20.791 1.00 66.88 175 ARG A C 1
ATOM 1299 O O . ARG A 1 175 ? -17.736 16.149 19.645 1.00 66.88 175 ARG A O 1
ATOM 1306 N N . GLN A 1 176 ? -16.277 15.281 21.114 1.00 76.62 176 GLN A N 1
ATOM 1307 C CA . GLN A 1 176 ? -15.679 14.341 20.172 1.00 76.62 176 GLN A CA 1
ATOM 1308 C C . GLN A 1 176 ? -16.617 13.140 20.019 1.00 76.62 176 GLN A C 1
ATOM 1310 O O . GLN A 1 176 ? -16.826 12.400 20.985 1.00 76.62 176 GLN A O 1
ATOM 1315 N N . LEU A 1 177 ? -17.162 12.967 18.818 1.00 79.94 177 LEU A N 1
ATOM 1316 C CA . LEU A 1 177 ? -17.983 11.819 18.447 1.00 79.94 177 LEU A CA 1
ATOM 1317 C C . LEU A 1 177 ? -17.101 10.716 17.854 1.00 79.94 177 LEU A C 1
ATOM 1319 O O . LEU A 1 177 ? -16.093 10.997 17.197 1.00 79.94 177 LEU A O 1
ATOM 1323 N N . TYR A 1 178 ? -17.485 9.467 18.086 1.00 80.75 178 TYR A N 1
ATOM 1324 C CA . TYR A 1 178 ? -16.826 8.277 17.561 1.00 80.75 178 TYR A CA 1
ATOM 1325 C C . TYR A 1 178 ? -17.865 7.396 16.879 1.00 80.75 178 TYR A C 1
ATOM 1327 O O . TYR A 1 178 ? -18.873 7.056 17.487 1.00 80.75 178 TYR A O 1
ATOM 1335 N N . ARG A 1 179 ? -17.621 7.009 15.629 1.00 83.00 179 ARG A N 1
ATOM 1336 C CA . ARG A 1 179 ? -18.417 6.014 14.913 1.00 83.00 179 ARG A CA 1
ATOM 1337 C C . ARG A 1 179 ? -17.800 4.639 15.130 1.00 83.00 179 ARG A C 1
ATOM 1339 O O . ARG A 1 179 ? -16.653 4.429 14.753 1.00 83.00 179 ARG A O 1
ATOM 1346 N N . LEU A 1 180 ? -18.517 3.717 15.751 1.00 81.06 180 LEU A N 1
ATOM 1347 C CA . LEU A 1 180 ? -18.055 2.341 15.918 1.00 81.06 180 LEU A CA 1
ATOM 1348 C C . LEU A 1 180 ? -18.153 1.592 14.575 1.00 81.06 180 LEU A C 1
ATOM 1350 O O . LEU A 1 180 ? -18.956 1.942 13.712 1.00 81.06 180 LEU A O 1
ATOM 1354 N N . ILE A 1 181 ? -17.318 0.577 14.374 1.00 77.44 181 ILE A N 1
ATOM 1355 C CA . ILE A 1 181 ? -17.313 -0.231 13.148 1.00 77.44 181 ILE A CA 1
ATOM 1356 C C . ILE A 1 181 ? -17.815 -1.627 13.515 1.00 77.44 181 ILE A C 1
ATOM 1358 O O . ILE A 1 181 ? -17.042 -2.565 13.700 1.00 77.44 181 ILE A O 1
ATOM 1362 N N . VAL A 1 182 ? -19.134 -1.754 13.672 1.00 69.12 182 VAL A N 1
ATOM 1363 C CA . VAL A 1 182 ? -19.778 -3.014 14.088 1.00 69.12 182 VAL A CA 1
ATOM 1364 C C . VAL A 1 182 ? -19.653 -4.129 13.047 1.00 69.12 182 VAL A C 1
ATOM 1366 O O . VAL A 1 182 ? -19.696 -5.298 13.405 1.00 69.12 182 VAL A O 1
ATOM 1369 N N . GLU A 1 183 ? -19.383 -3.792 11.785 1.00 65.69 183 GLU A N 1
ATOM 1370 C CA . GLU A 1 183 ? -19.097 -4.750 10.703 1.00 65.69 183 GLU A CA 1
ATOM 1371 C C . GLU A 1 183 ? -17.878 -5.641 11.001 1.00 65.69 183 GLU A C 1
ATOM 1373 O O . GLU A 1 183 ? -17.764 -6.753 10.489 1.00 65.69 183 GLU A O 1
ATOM 1378 N N . LYS A 1 184 ? -16.966 -5.181 11.870 1.00 60.56 184 LYS A N 1
ATOM 1379 C CA . LYS A 1 184 ? -15.779 -5.936 12.294 1.00 60.56 184 LYS A CA 1
ATOM 1380 C C . LYS A 1 184 ? -16.074 -7.003 13.358 1.00 60.56 184 LYS A C 1
ATOM 1382 O O . LYS A 1 184 ? -15.168 -7.765 13.678 1.00 60.56 184 LYS A O 1
ATOM 1387 N N . LEU A 1 185 ? -17.297 -7.077 13.898 1.00 59.06 185 LEU A N 1
ATOM 1388 C CA . LEU A 1 185 ? -17.700 -8.099 14.880 1.00 59.06 185 LEU A CA 1
ATOM 1389 C C . LEU A 1 185 ? -17.979 -9.479 14.252 1.00 59.06 185 LEU A C 1
ATOM 1391 O O . LEU A 1 185 ? -18.101 -10.449 14.995 1.00 59.06 185 LEU A O 1
ATOM 1395 N N . GLY A 1 186 ? -18.021 -9.582 12.918 1.00 50.38 186 GLY A N 1
ATOM 1396 C CA . GLY A 1 186 ? -18.421 -10.798 12.203 1.00 50.38 186 GLY A CA 1
ATOM 1397 C C . GLY A 1 186 ? -19.935 -11.062 12.296 1.00 50.38 186 GLY A C 1
ATOM 1398 O O . GLY A 1 186 ? -20.588 -10.587 13.229 1.00 50.38 186 GLY A O 1
ATOM 1399 N N . PRO A 1 187 ? -20.533 -11.774 11.323 1.00 44.00 187 PRO A N 1
ATOM 1400 C CA . PRO A 1 187 ? -21.909 -12.238 11.458 1.00 44.00 187 PRO A CA 1
ATOM 1401 C C . PRO A 1 187 ? -21.985 -13.261 12.601 1.00 44.00 187 PRO A C 1
ATOM 1403 O O . PRO A 1 187 ? -21.109 -14.117 12.727 1.00 44.00 187 PRO A O 1
ATOM 1406 N N . ARG A 1 188 ? -23.002 -13.117 13.454 1.00 41.84 188 ARG A N 1
ATOM 1407 C CA . ARG A 1 188 ? -23.358 -14.110 14.476 1.00 41.84 188 ARG A CA 1
ATOM 1408 C C . ARG A 1 188 ? -23.830 -15.410 13.843 1.00 41.84 188 ARG A C 1
ATOM 1410 O O . ARG A 1 188 ? -24.527 -15.318 12.809 1.00 41.84 188 ARG A O 1
#

Solvent-accessible surface area (backbone atoms only — not comparable to full-atom values): 11034 Å² total; per-residue (Å²): 107,70,72,60,29,56,77,40,70,27,50,75,43,77,75,53,99,87,41,70,48,75,52,59,51,72,67,37,53,25,67,67,12,73,63,57,70,50,62,66,63,42,59,49,42,29,74,77,69,72,40,88,70,84,55,37,39,31,33,43,95,46,70,67,47,13,50,53,31,12,52,56,19,28,56,39,45,72,70,69,46,69,89,54,34,39,27,21,41,69,84,69,44,63,44,60,76,79,93,82,72,85,72,92,54,90,56,82,74,52,69,69,55,53,50,54,49,51,58,50,53,75,71,41,78,84,85,60,48,66,43,38,36,60,58,45,5,65,75,70,75,43,55,47,72,55,25,43,52,52,52,48,50,27,38,77,63,62,43,29,42,80,46,79,62,70,86,68,91,60,98,66,82,80,64,57,36,30,35,53,46,70,82,78,71,58,88,130

Mean predicted aligned error: 17.13 Å